Protein AF-A0A2P5NQV1-F1 (afdb_monomer)

Nearest PDB structures (foldseek):
  7r3g-assembly1_B  TM=3.413E-01  e=3.218E+00  Pseudomonas aerugi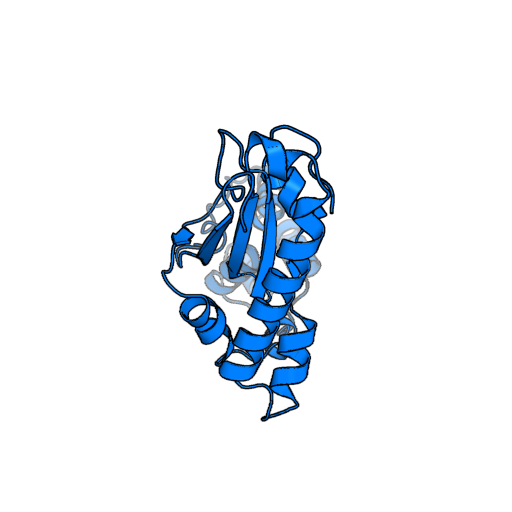nosa PAO1
  7r3e-assembly1_B  TM=2.519E-01  e=2.069E+00  Pseudomonas aeruginosa PAO1
  5xor-assembly1_E  TM=2.758E-01  e=1.330E+00  Porcine circovirus 2
  8dq1-assembly1_D  TM=2.496E-01  e=3.889E+00  Pseudomonas aeruginosa

Structure (mmCIF, N/CA/C/O backbone):
data_AF-A0A2P5NQV1-F1
#
_entry.id   AF-A0A2P5NQV1-F1
#
loop_
_atom_site.group_PDB
_atom_site.id
_atom_site.type_symbol
_atom_site.label_atom_id
_atom_site.label_alt_id
_atom_site.label_comp_id
_atom_site.label_asym_id
_atom_site.label_entity_id
_atom_site.label_seq_id
_atom_site.pdbx_PDB_ins_code
_atom_site.Cartn_x
_atom_site.Cartn_y
_atom_site.Cartn_z
_atom_site.occupancy
_atom_site.B_iso_or_equiv
_atom_site.auth_seq_id
_atom_site.auth_comp_id
_atom_site.auth_asym_id
_atom_site.auth_atom_id
_atom_site.pdbx_PDB_model_num
ATOM 1 N N . MET A 1 1 ? 1.651 0.974 20.281 1.00 87.69 1 MET A N 1
ATOM 2 C CA . MET A 1 1 ? 1.183 2.017 19.344 1.00 87.69 1 MET A CA 1
ATOM 3 C C . MET A 1 1 ? 1.676 3.372 19.824 1.00 87.69 1 MET A C 1
ATOM 5 O O . MET A 1 1 ? 1.819 3.531 21.032 1.00 87.69 1 MET A O 1
ATOM 9 N N . ARG A 1 2 ? 1.965 4.310 18.917 1.00 88.06 2 ARG A N 1
ATOM 10 C CA . ARG A 1 2 ? 2.447 5.669 19.221 1.00 88.06 2 ARG A CA 1
ATOM 11 C C . ARG A 1 2 ? 1.664 6.707 18.416 1.00 88.06 2 ARG A C 1
ATOM 13 O O . ARG A 1 2 ? 1.496 6.535 17.214 1.00 88.06 2 ARG A O 1
ATOM 20 N N . PHE A 1 3 ? 1.201 7.764 19.075 1.00 88.88 3 PHE A N 1
ATOM 21 C CA . PHE A 1 3 ? 0.360 8.820 18.490 1.00 88.88 3 PHE A CA 1
ATOM 22 C C . PHE A 1 3 ? 0.958 10.203 18.781 1.00 88.88 3 PHE A C 1
ATOM 24 O O . PHE A 1 3 ? 0.290 11.080 19.319 1.00 88.88 3 PHE A O 1
ATOM 31 N N . GLU A 1 4 ? 2.262 10.339 18.547 1.00 81.81 4 GLU A N 1
ATOM 32 C CA . GLU A 1 4 ? 3.002 11.578 18.785 1.00 81.81 4 GLU A CA 1
ATOM 33 C C . GLU A 1 4 ? 3.032 12.430 17.509 1.00 81.81 4 GLU A C 1
ATOM 35 O O . GLU A 1 4 ? 3.358 11.924 16.433 1.00 81.81 4 GLU A O 1
ATOM 40 N N . GLY A 1 5 ? 2.753 13.729 17.654 1.00 75.75 5 GLY A N 1
ATOM 41 C CA . GLY A 1 5 ? 2.709 14.695 16.554 1.00 75.75 5 GLY A CA 1
ATOM 42 C C . GLY A 1 5 ? 1.291 15.012 16.069 1.00 75.75 5 GLY A C 1
ATOM 43 O O . GLY A 1 5 ? 0.312 14.413 16.499 1.00 75.75 5 GLY A O 1
ATOM 44 N N . GLU A 1 6 ? 1.180 16.007 15.190 1.00 77.69 6 GLU A N 1
ATOM 45 C CA . GLU A 1 6 ? -0.105 16.446 14.612 1.00 77.69 6 GLU A CA 1
ATOM 46 C C . GLU A 1 6 ? -0.403 15.765 13.266 1.00 77.69 6 GLU A C 1
ATOM 48 O O . GLU A 1 6 ? -1.538 15.768 12.786 1.00 77.69 6 GLU A O 1
ATOM 53 N N . GLU A 1 7 ? 0.618 15.140 12.678 1.00 82.88 7 GLU A N 1
ATOM 54 C CA . GLU A 1 7 ? 0.563 14.573 11.340 1.00 82.88 7 GLU A CA 1
ATOM 55 C C . GLU A 1 7 ? 0.141 13.093 11.373 1.00 82.88 7 GLU A C 1
ATOM 57 O O . GLU A 1 7 ? 0.835 12.246 11.954 1.00 82.88 7 GLU A O 1
ATOM 62 N N . PRO A 1 8 ? -0.977 12.726 10.724 1.00 82.00 8 PRO A N 1
ATOM 63 C CA . PRO A 1 8 ? -1.495 11.362 10.767 1.00 82.00 8 PRO A CA 1
ATOM 64 C C . PRO A 1 8 ? -0.567 10.367 10.046 1.00 82.00 8 PRO A C 1
ATOM 66 O O . PRO A 1 8 ? -0.577 9.173 10.360 1.00 82.00 8 PRO A O 1
ATOM 69 N N . ASN A 1 9 ? 0.288 10.832 9.128 1.00 82.50 9 ASN A N 1
ATOM 70 C CA . ASN A 1 9 ? 1.300 10.001 8.470 1.00 82.50 9 ASN A CA 1
ATOM 71 C C . ASN A 1 9 ? 2.338 9.436 9.465 1.00 82.50 9 ASN A C 1
ATOM 73 O O . ASN A 1 9 ? 2.697 8.261 9.367 1.00 82.50 9 ASN A O 1
ATOM 77 N N . HIS A 1 10 ? 2.750 10.209 10.474 1.00 84.12 10 HIS A N 1
ATOM 78 C CA . HIS A 1 10 ? 3.679 9.783 11.518 1.00 84.12 10 HIS A CA 1
ATOM 79 C C . HIS A 1 10 ? 3.040 8.733 12.425 1.00 84.12 10 HIS A C 1
ATOM 81 O O . HIS A 1 10 ? 3.674 7.726 12.753 1.00 84.12 10 HIS A O 1
ATOM 87 N N . HIS A 1 11 ? 1.759 8.915 12.761 1.00 87.88 11 HIS A N 1
ATOM 88 C CA . HIS A 1 11 ? 0.982 7.905 13.479 1.00 87.88 11 HIS A CA 1
ATOM 89 C C . HIS A 1 11 ? 0.943 6.600 12.685 1.00 87.88 11 HIS A C 1
ATOM 91 O O . HIS A 1 11 ? 1.285 5.543 13.214 1.00 87.88 11 HIS A O 1
ATOM 97 N N . SER A 1 12 ? 0.596 6.672 11.396 1.00 86.06 12 SER A N 1
ATOM 98 C CA . SER A 1 12 ? 0.535 5.487 10.545 1.00 86.06 12 SER A CA 1
ATOM 99 C C . SER A 1 12 ? 1.892 4.797 10.443 1.00 86.06 12 SER A C 1
ATOM 101 O O . SER A 1 12 ? 1.952 3.578 10.548 1.00 86.06 12 SER A O 1
ATOM 103 N N . ALA A 1 13 ? 2.990 5.536 10.269 1.00 84.06 13 ALA A N 1
ATOM 104 C CA . ALA A 1 13 ? 4.334 4.964 10.170 1.00 84.06 13 ALA A CA 1
ATOM 105 C C . ALA A 1 13 ? 4.713 4.127 11.406 1.00 84.06 13 ALA A C 1
ATOM 107 O O . ALA A 1 13 ? 5.403 3.120 11.280 1.00 84.06 13 ALA A O 1
ATOM 108 N N . CYS A 1 14 ? 4.215 4.506 12.586 1.00 86.44 14 CYS A N 1
ATOM 109 C CA . CYS A 1 14 ? 4.452 3.792 13.840 1.00 86.44 14 CYS A CA 1
ATOM 110 C C . CYS A 1 14 ? 3.412 2.703 14.157 1.00 86.44 14 CYS A C 1
ATOM 112 O O . CYS A 1 14 ? 3.635 1.907 15.073 1.00 86.44 14 CYS A O 1
ATOM 114 N N . ASN A 1 15 ? 2.275 2.681 13.452 1.00 91.94 15 ASN A N 1
ATOM 115 C CA . ASN A 1 15 ? 1.109 1.861 13.794 1.00 91.94 15 ASN A CA 1
ATOM 116 C C . ASN A 1 15 ? 0.500 1.124 12.590 1.00 91.94 15 ASN A C 1
ATOM 118 O O . ASN A 1 15 ? -0.703 0.859 12.587 1.00 91.94 15 ASN A O 1
ATOM 122 N N . HIS A 1 16 ? 1.301 0.794 11.576 1.00 93.25 16 HIS A N 1
ATOM 123 C CA . HIS A 1 16 ? 0.868 -0.061 10.474 1.00 9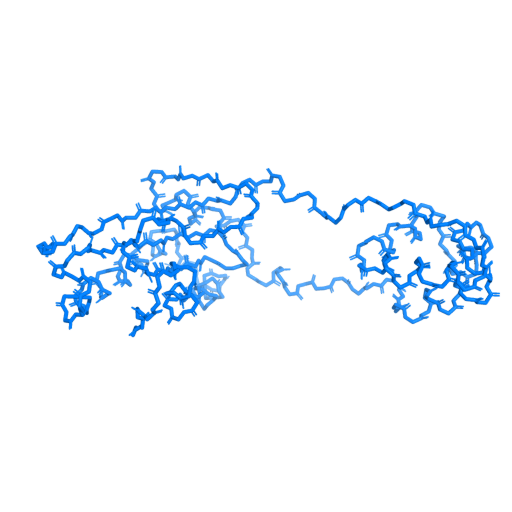3.25 16 HIS A CA 1
ATOM 124 C C . HIS A 1 16 ? 1.490 -1.452 10.566 1.00 93.25 16 HIS A C 1
ATOM 126 O O . HIS A 1 16 ? 2.570 -1.643 11.127 1.00 93.25 16 HIS A O 1
ATOM 132 N N . VAL A 1 17 ? 0.795 -2.432 9.996 1.0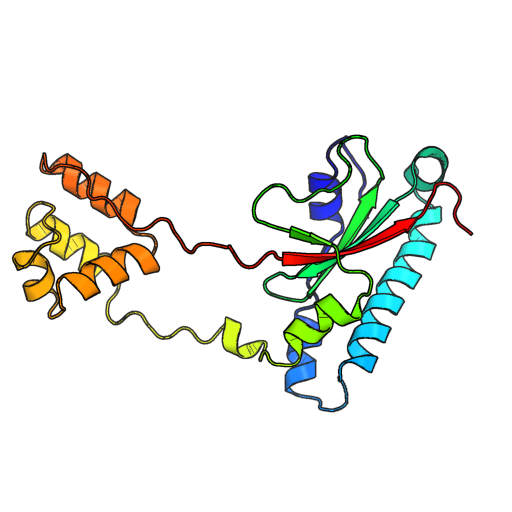0 94.56 17 VAL A N 1
ATOM 133 C CA . VAL A 1 17 ? 1.269 -3.807 9.868 1.00 94.56 17 VAL A CA 1
ATOM 134 C C . VAL A 1 17 ? 0.967 -4.290 8.459 1.00 94.56 17 VAL A C 1
ATOM 136 O O . VAL A 1 17 ? -0.191 -4.365 8.046 1.00 94.56 17 VAL A O 1
ATOM 139 N N . HIS A 1 18 ? 2.021 -4.648 7.733 1.00 93.31 18 HIS A N 1
ATOM 140 C CA . HIS A 1 18 ? 1.902 -5.333 6.453 1.00 93.31 18 HIS A CA 1
ATOM 141 C C . HIS A 1 18 ? 1.550 -6.802 6.690 1.00 93.31 18 HIS A C 1
ATOM 143 O O . HIS A 1 18 ? 2.294 -7.528 7.355 1.00 93.31 18 HIS A O 1
ATOM 149 N N . LEU A 1 19 ? 0.455 -7.271 6.101 1.00 95.56 19 LEU A N 1
ATOM 150 C CA . LEU A 1 19 ? -0.037 -8.642 6.249 1.00 95.56 19 LEU A CA 1
ATOM 151 C C . LEU A 1 19 ? 0.641 -9.609 5.263 1.00 95.56 19 LEU A C 1
ATOM 153 O O . LEU A 1 19 ? 0.030 -10.555 4.774 1.00 95.56 19 LEU A O 1
ATOM 157 N N . TRP A 1 20 ? 1.933 -9.409 4.984 1.00 93.00 20 TRP A N 1
ATOM 158 C CA . TRP A 1 20 ? 2.702 -10.251 4.058 1.00 93.00 20 TRP A CA 1
ATOM 159 C C . TRP A 1 20 ? 2.707 -11.727 4.475 1.00 93.00 20 TRP A C 1
ATOM 161 O O . TRP A 1 20 ? 2.686 -12.611 3.625 1.00 93.00 20 TRP A O 1
ATOM 171 N N . GLY A 1 21 ? 2.717 -12.004 5.784 1.00 92.81 21 GLY A N 1
ATOM 172 C CA . GLY A 1 21 ? 2.702 -13.367 6.313 1.00 92.81 21 GLY A CA 1
ATOM 173 C C . GLY A 1 21 ? 1.383 -14.082 6.027 1.00 92.81 21 GLY A C 1
ATOM 174 O O . GLY A 1 21 ? 1.393 -15.263 5.688 1.00 92.81 21 GLY A O 1
ATOM 175 N N . LEU A 1 22 ? 0.262 -13.355 6.102 1.00 95.12 22 LEU A N 1
ATOM 176 C CA . LEU A 1 22 ? -1.060 -13.873 5.750 1.00 95.12 22 LEU A CA 1
ATOM 177 C C . LEU A 1 22 ? -1.085 -14.294 4.278 1.00 95.12 22 LEU A C 1
ATOM 179 O O . LEU A 1 22 ? -1.440 -15.431 3.984 1.00 95.12 22 LEU A O 1
ATOM 183 N N . GLU A 1 23 ? -0.626 -13.427 3.371 1.00 94.81 23 GLU A N 1
ATOM 184 C CA . GLU A 1 23 ? -0.604 -13.746 1.938 1.00 94.81 23 GLU A CA 1
ATOM 185 C C . GLU A 1 23 ? 0.418 -14.836 1.589 1.00 94.81 23 GLU A C 1
ATOM 187 O O . GLU A 1 23 ? 0.124 -15.716 0.782 1.00 94.81 23 GLU A O 1
ATOM 192 N N . TYR A 1 24 ? 1.578 -14.865 2.253 1.00 91.62 24 TYR A N 1
ATOM 193 C CA . TYR A 1 24 ? 2.544 -15.957 2.114 1.00 91.62 24 TYR A CA 1
ATOM 194 C C . TYR A 1 24 ? 1.920 -17.323 2.434 1.00 91.62 24 TYR A C 1
ATOM 196 O O . TYR A 1 24 ? 2.121 -18.293 1.693 1.00 91.62 24 TYR A O 1
ATOM 204 N N . TRP A 1 25 ? 1.173 -17.424 3.536 1.00 94.12 25 TRP A N 1
ATOM 205 C CA . TRP A 1 25 ? 0.519 -18.675 3.915 1.00 94.12 25 TRP A CA 1
ATOM 206 C C . TRP A 1 25 ? -0.699 -18.974 3.052 1.00 94.12 25 TRP A C 1
ATOM 208 O O . TRP A 1 25 ? -0.928 -20.136 2.726 1.00 94.12 25 TRP A O 1
ATOM 218 N N . ALA A 1 26 ? -1.434 -17.956 2.613 1.00 93.75 26 ALA A N 1
ATOM 219 C CA . ALA A 1 26 ? -2.606 -18.150 1.775 1.00 93.75 26 ALA A CA 1
ATOM 220 C C . ALA A 1 26 ? -2.296 -18.772 0.410 1.00 93.75 26 ALA A C 1
ATOM 222 O O . ALA A 1 26 ? -3.091 -19.546 -0.115 1.00 93.75 26 ALA A O 1
ATOM 223 N N . GLU A 1 27 ? -1.104 -18.524 -0.135 1.00 91.31 27 GLU A N 1
ATOM 224 C CA . GLU A 1 27 ? -0.623 -19.244 -1.320 1.00 91.31 27 GLU A CA 1
ATOM 225 C C . GLU A 1 27 ? -0.450 -20.756 -1.102 1.00 91.31 27 GLU A C 1
ATOM 227 O O . GLU A 1 27 ? -0.492 -21.531 -2.057 1.00 91.31 27 GLU A O 1
ATOM 232 N N . ARG A 1 28 ? -0.162 -21.171 0.136 1.00 92.06 28 ARG A N 1
ATOM 233 C CA . ARG A 1 28 ? 0.272 -22.532 0.496 1.00 92.06 28 ARG A CA 1
ATOM 234 C C . ARG A 1 28 ? -0.822 -23.334 1.189 1.00 92.06 28 ARG A C 1
ATOM 236 O O . ARG A 1 28 ? -0.752 -24.560 1.223 1.00 92.06 28 ARG A O 1
ATOM 243 N N . CYS A 1 29 ? -1.821 -22.656 1.735 1.00 93.88 29 CYS A N 1
ATOM 244 C CA . CYS A 1 29 ? -2.876 -23.241 2.542 1.00 93.88 29 CYS A CA 1
ATOM 245 C C . CYS A 1 29 ? -4.238 -22.840 1.958 1.00 93.88 29 CYS A C 1
ATOM 247 O O . CYS A 1 29 ? -4.696 -21.730 2.220 1.00 93.88 29 CYS A O 1
ATOM 249 N N . PRO A 1 30 ? -4.929 -23.739 1.226 1.00 88.62 30 PRO A N 1
ATOM 250 C CA . PRO A 1 30 ? -6.226 -23.435 0.613 1.00 88.62 30 PRO A CA 1
ATOM 251 C C . PRO A 1 30 ? -7.317 -22.992 1.599 1.00 88.62 30 PRO A C 1
ATOM 253 O O . PRO A 1 30 ? -8.264 -22.333 1.193 1.00 88.62 30 PRO A O 1
ATOM 256 N N . GLY A 1 31 ? -7.186 -23.346 2.884 1.00 91.81 31 GLY A N 1
ATOM 257 C CA . GLY A 1 31 ? -8.108 -22.920 3.943 1.00 91.81 31 GLY A CA 1
ATOM 258 C C . GLY A 1 31 ? -7.975 -21.450 4.355 1.00 91.81 31 GLY A C 1
ATOM 259 O O . GLY A 1 31 ? -8.810 -20.961 5.105 1.00 91.81 31 GLY A O 1
ATOM 260 N N . ILE A 1 32 ? -6.951 -20.737 3.879 1.00 94.50 32 ILE A N 1
ATOM 261 C CA . ILE A 1 32 ? -6.835 -19.285 4.040 1.00 94.50 32 ILE A CA 1
ATOM 262 C C . ILE A 1 32 ? -7.455 -18.647 2.794 1.00 94.50 32 ILE A C 1
ATOM 264 O O . ILE A 1 32 ? -6.775 -18.227 1.854 1.00 94.50 32 ILE A O 1
ATOM 268 N N . ASP A 1 33 ? -8.782 -18.644 2.759 1.00 94.56 33 ASP A N 1
ATOM 269 C CA . ASP A 1 33 ? -9.588 -18.064 1.689 1.00 94.56 33 ASP A CA 1
ATOM 270 C C . ASP A 1 33 ? -9.900 -16.579 1.964 1.00 94.56 33 ASP A C 1
ATOM 272 O O . ASP A 1 33 ? -9.211 -15.917 2.746 1.00 94.56 33 ASP A O 1
ATOM 276 N N . LEU A 1 34 ? -10.877 -15.998 1.259 1.00 95.94 34 LEU A N 1
ATOM 277 C CA . LEU A 1 34 ? -11.282 -14.610 1.502 1.00 95.94 34 LEU A CA 1
ATOM 278 C C . LEU A 1 34 ? -11.885 -14.436 2.899 1.00 95.94 34 LEU A C 1
ATOM 280 O O . LEU A 1 34 ? -11.602 -13.442 3.561 1.00 95.94 34 LEU A O 1
ATOM 284 N N . SER A 1 35 ? -12.707 -15.386 3.339 1.00 97.06 35 SER A N 1
ATOM 285 C CA . SER A 1 35 ? -13.410 -15.313 4.618 1.00 97.06 35 SER A CA 1
ATOM 286 C C . SER A 1 35 ? -12.415 -15.310 5.772 1.00 97.06 35 SER A C 1
ATOM 288 O O . SER A 1 35 ? -12.453 -14.403 6.600 1.00 97.06 35 SER A O 1
ATOM 290 N N . PHE A 1 36 ? -11.445 -16.231 5.758 1.00 97.62 36 PHE A N 1
ATOM 291 C CA . PHE A 1 36 ? -10.386 -16.267 6.768 1.00 97.62 36 PHE A CA 1
ATOM 292 C C . PHE A 1 36 ? -9.593 -14.957 6.806 1.00 97.62 36 PHE A C 1
ATOM 294 O O . PHE A 1 36 ? -9.310 -14.414 7.871 1.00 97.62 36 PHE A O 1
ATOM 301 N N . ARG A 1 37 ? -9.225 -14.421 5.636 1.00 97.31 37 ARG A N 1
ATOM 302 C CA . ARG A 1 37 ? -8.495 -13.150 5.538 1.00 97.31 37 ARG A CA 1
ATOM 303 C C . ARG A 1 37 ? -9.270 -11.990 6.162 1.00 97.31 37 ARG A C 1
ATOM 305 O O . ARG A 1 37 ? -8.675 -11.158 6.843 1.00 97.31 37 ARG A O 1
ATOM 312 N N . LEU A 1 38 ? -10.580 -11.935 5.933 1.00 97.94 38 LEU A N 1
ATOM 313 C CA . LEU A 1 38 ? -11.446 -10.913 6.515 1.00 97.94 38 LEU A CA 1
ATOM 314 C C . LEU A 1 38 ? -11.562 -11.073 8.030 1.00 97.94 38 LEU A C 1
ATOM 316 O O . LEU A 1 38 ? -11.394 -10.090 8.745 1.00 97.94 38 LEU A O 1
ATOM 320 N N . GLU A 1 39 ? -11.759 -12.296 8.521 1.00 97.94 39 GLU A N 1
ATOM 321 C CA . GLU A 1 39 ? -11.756 -12.590 9.959 1.00 97.94 39 GLU A CA 1
ATOM 322 C C . GLU A 1 39 ? -10.429 -12.194 10.616 1.00 97.94 39 GLU A C 1
ATOM 324 O O . GLU A 1 39 ? -10.425 -11.609 11.696 1.00 97.94 39 GLU A O 1
ATOM 329 N N . PHE A 1 40 ? -9.303 -12.433 9.941 1.00 97.69 40 PHE A N 1
ATOM 330 C CA . PHE A 1 40 ? -7.979 -12.055 10.427 1.00 97.69 40 PHE A CA 1
ATOM 331 C C . PHE A 1 40 ? -7.818 -10.532 10.557 1.00 97.69 40 PHE A C 1
ATOM 333 O O . PHE A 1 40 ? -7.311 -10.046 11.569 1.00 97.69 40 PHE A O 1
ATOM 340 N N . VAL A 1 41 ? -8.274 -9.762 9.561 1.00 97.69 41 VAL A N 1
ATOM 341 C CA . VAL A 1 41 ? -8.264 -8.288 9.623 1.00 97.69 41 VAL A CA 1
ATOM 342 C C . VAL A 1 41 ? -9.188 -7.776 10.729 1.00 97.69 41 VAL A C 1
ATOM 344 O O . VAL A 1 41 ? -8.787 -6.914 11.514 1.00 97.69 41 VAL A O 1
ATOM 347 N N . GLU A 1 42 ? -10.405 -8.313 10.823 1.00 97.50 42 GLU A N 1
ATOM 348 C CA . GLU A 1 42 ? -11.356 -7.931 11.868 1.00 97.50 42 GLU A CA 1
ATOM 349 C C . GLU A 1 42 ? -10.830 -8.256 13.265 1.00 97.50 42 GLU A C 1
ATOM 351 O O . GLU A 1 42 ? -10.997 -7.455 14.185 1.00 97.50 42 GLU A O 1
ATOM 356 N N . GLU A 1 43 ? -10.132 -9.379 13.428 1.00 97.81 43 GLU A N 1
ATOM 357 C CA . GLU A 1 43 ? -9.491 -9.741 14.685 1.00 97.81 43 GLU A CA 1
ATOM 358 C C . GLU A 1 43 ? -8.409 -8.727 15.074 1.00 97.81 43 GLU A C 1
ATOM 360 O O . GLU A 1 43 ? -8.381 -8.277 16.220 1.00 97.81 43 GLU A O 1
ATOM 365 N N . ILE A 1 44 ? -7.573 -8.278 14.129 1.00 97.00 44 ILE A N 1
ATOM 366 C CA . ILE A 1 44 ? -6.596 -7.209 14.391 1.00 97.00 44 ILE A CA 1
ATOM 367 C C . ILE A 1 44 ? -7.309 -5.929 14.833 1.00 97.00 44 ILE A C 1
ATOM 369 O O . ILE A 1 44 ? -6.961 -5.357 15.868 1.00 97.00 44 ILE A O 1
ATOM 373 N N . PHE A 1 45 ? -8.330 -5.489 14.093 1.00 97.06 45 PHE A N 1
ATOM 374 C CA . PHE A 1 45 ? -9.089 -4.288 14.441 1.00 97.06 45 PHE A CA 1
ATOM 375 C C . PHE A 1 45 ? -9.779 -4.403 15.799 1.00 97.06 45 PHE A C 1
ATOM 377 O O . PHE A 1 45 ? -9.798 -3.432 16.557 1.00 97.06 45 PHE A O 1
ATOM 384 N N . ARG A 1 46 ? -10.302 -5.581 16.146 1.00 96.38 46 ARG A N 1
ATOM 385 C CA . ARG A 1 46 ? -10.914 -5.858 17.448 1.00 96.38 46 ARG A CA 1
ATOM 386 C C . ARG A 1 46 ? -9.896 -5.743 18.580 1.00 96.38 46 ARG A C 1
ATOM 388 O O . ARG A 1 46 ? -10.164 -5.061 19.570 1.00 96.38 46 ARG A O 1
ATOM 395 N N . GLN A 1 47 ? -8.725 -6.358 18.423 1.00 95.94 47 GLN A N 1
ATOM 396 C CA . GLN A 1 47 ? -7.644 -6.292 19.410 1.00 95.94 47 GLN A CA 1
ATOM 397 C C . GLN A 1 47 ? -7.117 -4.865 19.570 1.00 95.94 47 GLN A C 1
ATOM 399 O O . GLN A 1 47 ? -6.936 -4.380 20.688 1.00 95.94 47 GLN A O 1
ATOM 404 N N . TRP A 1 48 ? -6.927 -4.154 18.459 1.00 95.94 48 TRP A N 1
ATOM 405 C CA . TRP A 1 48 ? -6.522 -2.753 18.472 1.00 95.94 48 TRP A CA 1
ATOM 406 C C . TRP A 1 48 ? -7.556 -1.879 19.169 1.00 95.94 48 TRP A C 1
ATOM 408 O O . TRP A 1 48 ? -7.197 -1.149 20.087 1.00 95.94 48 TRP A O 1
ATOM 418 N N . ARG A 1 49 ? -8.844 -2.007 18.833 1.00 95.25 49 ARG A N 1
ATOM 419 C CA . ARG A 1 49 ? -9.933 -1.264 19.486 1.00 95.25 49 ARG A CA 1
ATOM 420 C C . ARG A 1 49 ? -9.894 -1.394 21.012 1.00 95.25 49 ARG A C 1
ATOM 422 O O . ARG A 1 49 ? -10.092 -0.395 21.697 1.00 95.25 49 ARG A O 1
ATOM 429 N N . ALA A 1 50 ? -9.607 -2.581 21.549 1.00 93.06 50 ALA A N 1
ATOM 430 C CA . ALA A 1 50 ? -9.475 -2.781 22.994 1.00 93.06 50 ALA A CA 1
ATOM 431 C C . ALA A 1 50 ? -8.271 -2.022 23.587 1.00 93.06 50 ALA A C 1
ATOM 433 O O . ALA A 1 50 ? -8.402 -1.365 24.618 1.00 93.06 50 ALA A O 1
ATOM 434 N N . GLN A 1 51 ? -7.117 -2.063 22.918 1.00 93.12 51 GLN A N 1
ATOM 435 C CA . GLN A 1 51 ? -5.889 -1.393 23.369 1.00 93.12 51 GLN A CA 1
ATOM 436 C C . GLN A 1 51 ? -5.979 0.137 23.281 1.00 93.12 51 GLN A C 1
ATOM 438 O O . GLN A 1 51 ? -5.469 0.843 24.151 1.00 93.12 51 GLN A O 1
ATOM 443 N N . LEU A 1 52 ? -6.650 0.655 22.250 1.00 95.25 52 LEU A N 1
ATOM 444 C CA . LEU A 1 52 ? -6.776 2.090 21.988 1.00 95.25 52 LEU A CA 1
ATOM 445 C C . LEU A 1 52 ? -7.510 2.841 23.107 1.00 95.25 52 LEU A C 1
ATOM 447 O O . LEU A 1 52 ? -7.206 4.007 23.336 1.00 95.25 52 LEU A O 1
ATOM 451 N N . ARG A 1 53 ? -8.406 2.185 23.859 1.00 92.69 53 ARG A N 1
ATOM 452 C CA . ARG A 1 53 ? -9.116 2.807 24.997 1.00 92.69 53 ARG A CA 1
ATOM 453 C C . ARG A 1 53 ? -8.183 3.323 26.093 1.00 92.69 53 ARG A C 1
ATOM 455 O O . ARG A 1 53 ? -8.543 4.239 26.825 1.00 92.69 53 ARG A O 1
ATOM 462 N N . GLY A 1 54 ? -6.998 2.726 26.219 1.00 90.56 54 GLY A N 1
ATOM 463 C CA . GLY A 1 54 ? -5.994 3.121 27.206 1.00 90.56 54 GLY A CA 1
ATOM 464 C C . GLY A 1 54 ? -5.123 4.304 26.781 1.00 90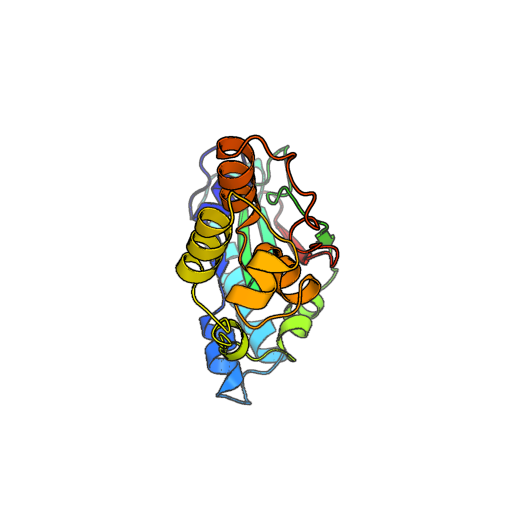.56 54 GLY A C 1
ATOM 465 O O . GLY A 1 54 ? -4.193 4.644 27.509 1.00 90.56 54 GLY A O 1
ATOM 466 N N . LEU A 1 55 ? -5.360 4.902 25.608 1.00 91.94 55 LEU A N 1
ATOM 467 C CA . LEU A 1 55 ? -4.478 5.909 25.018 1.00 91.94 55 LEU A CA 1
ATOM 468 C C . LEU A 1 55 ? -5.168 7.279 24.891 1.00 91.94 55 LEU A C 1
ATOM 470 O O . LEU A 1 55 ? -6.388 7.338 24.744 1.00 91.94 55 LEU A O 1
ATOM 474 N N . PRO A 1 56 ? -4.412 8.397 24.914 1.00 90.44 56 PRO A N 1
ATOM 475 C CA . PRO A 1 56 ? -4.999 9.735 25.032 1.00 90.44 56 PRO A CA 1
ATOM 476 C C . PRO A 1 56 ? -6.038 10.112 23.960 1.00 90.44 56 PRO A C 1
ATOM 478 O O . PRO A 1 56 ? -7.080 10.648 24.348 1.00 90.44 56 PRO A O 1
ATOM 481 N N . PRO A 1 57 ? -5.844 9.814 22.652 1.00 91.56 57 PRO A N 1
ATOM 482 C CA . PRO A 1 57 ? -6.825 10.202 21.637 1.00 91.56 57 PRO A CA 1
ATOM 483 C C . PRO A 1 57 ? -8.221 9.609 21.851 1.00 91.56 57 PRO A C 1
ATOM 485 O O . PRO A 1 57 ? -9.193 10.213 21.409 1.00 91.56 57 PRO A O 1
ATOM 488 N N . PHE A 1 58 ? -8.358 8.494 22.580 1.00 92.12 58 PHE A N 1
ATOM 489 C CA . PHE A 1 58 ? -9.658 7.923 22.940 1.00 92.12 58 PHE A CA 1
ATOM 490 C C . PHE A 1 58 ? -10.584 8.932 23.625 1.00 92.12 58 PHE A C 1
ATOM 492 O O . PHE A 1 58 ? -11.784 8.918 23.373 1.00 92.12 58 PHE A O 1
ATOM 499 N N . GLN A 1 59 ? -10.046 9.812 24.470 1.00 89.44 59 GLN A N 1
ATOM 500 C CA . GLN A 1 59 ? -10.857 10.753 25.244 1.00 89.44 59 GLN A CA 1
ATOM 501 C C . GLN A 1 59 ? -11.269 11.993 24.445 1.00 89.44 59 GLN A C 1
ATOM 503 O O . GLN A 1 59 ? -12.293 12.597 24.759 1.00 89.44 59 GLN A O 1
ATOM 508 N N . THR A 1 60 ? -10.480 12.387 23.442 1.00 89.50 60 THR A N 1
ATOM 509 C CA . THR A 1 60 ? -10.557 13.731 22.847 1.00 89.50 60 THR A CA 1
ATOM 510 C C . THR A 1 60 ? -10.887 13.752 21.360 1.00 89.50 60 THR A C 1
ATOM 512 O O . THR A 1 60 ? -11.573 14.669 20.922 1.00 89.50 60 THR A O 1
ATOM 515 N N . ALA A 1 61 ? -10.414 12.779 20.581 1.00 89.81 61 ALA A N 1
ATOM 516 C CA . ALA A 1 61 ? -10.471 12.842 19.119 1.00 89.81 61 ALA A CA 1
ATOM 517 C C . ALA A 1 61 ? -11.000 11.552 18.475 1.00 89.81 61 ALA A C 1
ATOM 519 O O . ALA A 1 61 ? -11.698 11.600 17.466 1.00 89.81 61 ALA A O 1
ATOM 520 N N . GLY A 1 62 ? -10.710 10.399 19.074 1.00 93.94 62 GLY A N 1
ATOM 521 C CA . GLY A 1 62 ? -10.943 9.095 18.474 1.00 93.94 62 GLY A CA 1
ATOM 522 C C . GLY A 1 62 ? -9.810 8.668 17.537 1.00 93.94 62 GLY A C 1
ATOM 523 O O . GLY A 1 62 ? -8.692 9.190 17.581 1.00 93.94 62 GLY A O 1
ATOM 524 N N . TYR A 1 63 ? -10.103 7.674 16.704 1.00 95.31 63 TYR A N 1
ATOM 525 C CA . TYR A 1 63 ? -9.144 7.047 15.800 1.00 95.31 63 TYR A CA 1
ATOM 526 C C . TYR A 1 63 ? -9.763 6.744 14.443 1.00 95.31 63 TYR A C 1
ATOM 528 O O . TYR A 1 63 ? -10.976 6.589 14.301 1.00 95.31 63 TYR A O 1
ATOM 536 N N . ARG A 1 64 ? -8.898 6.541 13.456 1.00 95.00 64 ARG A N 1
ATOM 537 C CA . ARG A 1 64 ? -9.252 5.951 12.169 1.00 95.00 64 ARG A CA 1
ATOM 538 C C . ARG A 1 64 ? -8.441 4.683 11.974 1.00 95.00 64 ARG A C 1
ATOM 540 O O . ARG A 1 64 ? -7.215 4.704 12.085 1.00 95.00 64 ARG A O 1
ATOM 547 N N . LEU A 1 65 ? -9.143 3.586 11.723 1.00 96.25 65 LEU A N 1
ATOM 548 C CA . LEU A 1 65 ? -8.563 2.318 11.308 1.00 96.25 65 LEU A CA 1
ATOM 549 C C . LEU A 1 65 ? -8.631 2.228 9.788 1.00 96.25 65 LEU A C 1
ATOM 551 O O . LEU A 1 65 ? -9.665 2.538 9.195 1.00 96.25 65 LEU A O 1
ATOM 555 N N . TYR A 1 66 ? -7.554 1.758 9.180 1.00 96.44 66 TYR A N 1
ATOM 556 C CA . TYR A 1 66 ? -7.459 1.566 7.743 1.00 96.44 66 TYR A CA 1
ATOM 557 C C . TYR A 1 66 ? -7.107 0.126 7.416 1.00 96.44 66 TYR A C 1
ATOM 559 O O . TYR A 1 66 ? -6.288 -0.484 8.102 1.00 96.44 66 TYR A O 1
ATOM 567 N N . LEU A 1 67 ? -7.690 -0.376 6.333 1.00 97.31 67 LEU A N 1
ATOM 568 C CA . LEU A 1 67 ? -7.186 -1.494 5.545 1.00 97.31 67 LEU A CA 1
ATOM 569 C C . LEU A 1 67 ? -6.998 -0.968 4.122 1.00 97.31 67 LEU A C 1
ATOM 571 O O . LEU A 1 67 ? -7.947 -0.435 3.553 1.00 97.31 67 LEU A O 1
ATOM 575 N N . TYR A 1 68 ? -5.811 -1.097 3.542 1.00 94.00 68 TYR A N 1
ATOM 576 C CA . TYR A 1 68 ? -5.532 -0.532 2.224 1.00 94.00 68 TYR A CA 1
ATOM 577 C C . TYR A 1 68 ? -4.627 -1.405 1.364 1.00 94.00 68 TYR A C 1
ATOM 579 O O . TYR A 1 68 ? -3.897 -2.269 1.861 1.00 94.00 68 TYR A O 1
ATOM 587 N N . GLU A 1 69 ? -4.697 -1.144 0.058 1.00 91.06 69 GLU A N 1
ATOM 588 C CA . GLU A 1 69 ? -3.828 -1.752 -0.940 1.00 91.06 69 GLU A CA 1
ATOM 589 C C . GLU A 1 69 ? -2.400 -1.190 -0.873 1.00 91.06 69 GLU A C 1
ATOM 591 O O . GLU A 1 69 ? -2.160 0.015 -0.990 1.00 91.06 69 GLU A O 1
ATOM 596 N N . ASP A 1 70 ? -1.450 -2.104 -0.726 1.00 87.88 70 ASP A N 1
ATOM 597 C CA . ASP A 1 70 ? -0.005 -1.906 -0.842 1.00 87.88 70 ASP A CA 1
ATOM 598 C C . ASP A 1 70 ? 0.611 -3.186 -1.455 1.00 87.88 70 ASP A C 1
ATOM 600 O O . ASP A 1 70 ? -0.120 -4.065 -1.925 1.00 87.88 70 ASP A O 1
ATOM 604 N N . LEU A 1 71 ? 1.938 -3.345 -1.428 1.00 83.81 71 LEU A N 1
ATOM 605 C CA . LEU A 1 71 ? 2.622 -4.576 -1.843 1.00 83.81 71 LEU A CA 1
ATOM 606 C C . LEU A 1 71 ? 1.975 -5.829 -1.222 1.00 83.81 71 LEU A C 1
ATOM 608 O O . LEU A 1 71 ? 1.815 -6.846 -1.893 1.00 83.81 71 LEU A O 1
ATOM 612 N N . ALA A 1 72 ? 1.573 -5.726 0.047 1.00 90.19 72 ALA A N 1
ATOM 613 C CA . ALA A 1 72 ? 0.704 -6.659 0.759 1.00 90.19 72 ALA A CA 1
ATOM 614 C C . ALA A 1 72 ? -0.490 -5.887 1.354 1.00 90.19 72 ALA A C 1
ATOM 616 O O . ALA A 1 72 ? -0.353 -4.682 1.592 1.00 90.19 72 ALA A O 1
ATOM 617 N N . PRO A 1 73 ? -1.619 -6.548 1.679 1.00 94.19 73 PRO A N 1
ATOM 618 C CA . PRO A 1 73 ? -2.697 -5.890 2.406 1.00 94.19 73 PRO A CA 1
ATOM 619 C C . PRO A 1 73 ? -2.133 -5.292 3.690 1.00 94.19 73 PRO A C 1
ATOM 621 O O . PRO A 1 73 ? -1.382 -5.957 4.410 1.00 94.19 73 PRO A O 1
ATOM 624 N N . THR A 1 74 ? -2.452 -4.034 3.966 1.00 95.25 74 THR A N 1
ATOM 625 C CA . THR A 1 74 ? -1.859 -3.326 5.100 1.00 95.25 74 THR A CA 1
ATOM 626 C C . THR A 1 74 ? -2.944 -2.725 5.965 1.00 95.25 74 THR A C 1
ATOM 628 O O . THR A 1 74 ? -3.876 -2.095 5.470 1.00 95.25 74 THR A O 1
ATOM 631 N N . VAL A 1 75 ? -2.820 -2.943 7.272 1.00 97.00 75 VAL A N 1
ATOM 632 C CA . VAL A 1 75 ? -3.691 -2.337 8.277 1.00 97.00 75 VAL A CA 1
ATOM 633 C C . VAL A 1 75 ? -2.948 -1.228 9.000 1.00 97.00 75 VAL A C 1
ATOM 635 O O . VAL A 1 75 ? -1.753 -1.359 9.257 1.00 97.00 75 VAL A O 1
ATOM 638 N N . SER A 1 76 ? -3.638 -0.145 9.343 1.00 96.12 76 SER A N 1
ATOM 639 C CA . SER A 1 76 ? -3.053 0.970 10.092 1.00 96.12 76 SER A CA 1
ATOM 640 C C . SER A 1 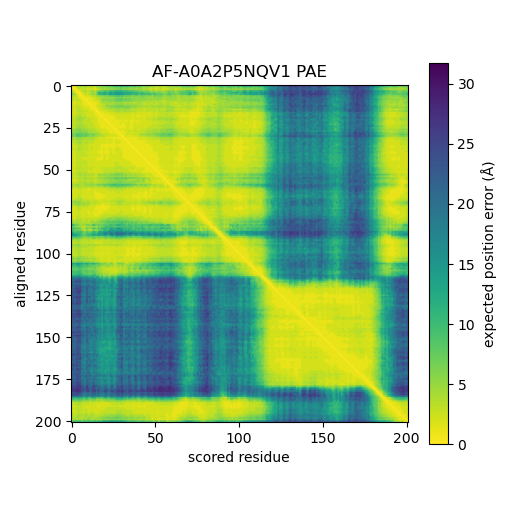76 ? -4.061 1.610 11.035 1.00 96.12 76 SER A C 1
ATOM 642 O O . SER A 1 76 ? -5.269 1.531 10.812 1.00 96.12 76 SER A O 1
ATOM 644 N N . VAL A 1 77 ? -3.562 2.246 12.093 1.00 95.56 77 VAL A N 1
ATOM 645 C CA . VAL A 1 77 ? -4.357 3.097 12.976 1.00 95.56 77 VAL A CA 1
ATOM 646 C C . VAL A 1 77 ? -3.700 4.455 13.177 1.00 95.56 77 VAL A C 1
ATOM 648 O O . VAL A 1 77 ? -2.513 4.565 13.487 1.00 95.56 77 VAL A O 1
ATOM 651 N N . VAL A 1 78 ? -4.505 5.506 13.067 1.00 94.06 78 VAL A N 1
ATOM 652 C CA . VAL A 1 78 ? -4.099 6.883 13.359 1.00 94.06 78 VAL A CA 1
ATOM 653 C C . VAL A 1 78 ? -5.079 7.518 14.334 1.00 94.06 78 VAL A C 1
ATOM 655 O O . VAL A 1 78 ? -6.255 7.155 14.364 1.00 94.06 78 VAL A O 1
ATOM 658 N N . ALA A 1 79 ? -4.602 8.464 15.141 1.00 93.12 79 ALA A N 1
ATOM 659 C CA . ALA A 1 79 ? -5.500 9.368 15.849 1.00 93.12 79 ALA A CA 1
ATOM 660 C C . ALA A 1 79 ? -6.234 10.254 14.834 1.00 93.12 79 ALA A C 1
ATOM 662 O O . ALA A 1 79 ? -5.671 10.585 13.789 1.00 93.12 79 ALA A O 1
ATOM 663 N N . GLU A 1 80 ? -7.469 10.638 15.142 1.00 90.19 80 GLU A N 1
ATOM 664 C CA . GLU A 1 80 ? -8.169 11.671 14.378 1.00 90.19 80 GLU A CA 1
ATOM 665 C C . GLU A 1 80 ? -7.422 13.008 14.518 1.00 90.19 80 GLU A C 1
ATOM 667 O O . GLU A 1 80 ? -7.168 13.470 15.631 1.00 90.19 80 GLU A O 1
ATOM 672 N N . THR A 1 81 ? -7.067 13.628 13.392 1.00 86.75 81 THR A N 1
ATOM 673 C CA . THR A 1 81 ? -6.433 14.954 13.342 1.00 86.75 81 THR A CA 1
ATOM 674 C C . THR A 1 81 ? -7.148 15.827 12.305 1.00 86.75 81 THR A C 1
ATOM 676 O O . THR A 1 81 ? -7.819 15.286 11.422 1.00 86.75 81 THR A O 1
ATOM 679 N N . PRO A 1 82 ? -7.003 17.166 12.341 1.00 84.00 82 PRO A N 1
ATOM 680 C CA . PRO A 1 82 ? -7.600 18.045 11.331 1.00 84.00 82 PRO A CA 1
ATOM 681 C C . PRO A 1 82 ? -7.160 17.744 9.889 1.00 84.00 82 PRO A C 1
ATOM 683 O O . PRO A 1 82 ? -7.926 17.987 8.960 1.00 84.00 82 PRO A O 1
ATOM 686 N N . ALA A 1 83 ? -5.954 17.195 9.698 1.00 81.31 83 ALA A N 1
ATOM 687 C CA . ALA A 1 83 ? -5.464 16.739 8.394 1.00 81.31 83 ALA A CA 1
ATOM 688 C C . ALA A 1 83 ? -6.192 15.469 7.901 1.00 81.31 83 ALA A C 1
ATOM 690 O O . ALA A 1 83 ? -6.307 15.230 6.700 1.00 81.31 83 ALA A O 1
ATOM 691 N N . GLY A 1 84 ? -6.738 14.667 8.820 1.00 82.81 84 GLY A N 1
ATOM 692 C CA . GLY A 1 84 ? -7.553 13.497 8.519 1.00 82.81 84 GLY A CA 1
ATOM 693 C C . GLY A 1 84 ? -6.745 12.320 7.972 1.00 82.81 84 GLY A C 1
ATOM 694 O O . GLY A 1 84 ? -6.124 11.568 8.722 1.00 82.81 84 GLY A O 1
ATOM 695 N N . PHE A 1 85 ? -6.833 12.093 6.664 1.00 82.25 85 PHE A N 1
ATOM 696 C CA . PHE A 1 85 ? -6.299 10.898 6.013 1.00 82.25 85 PHE A 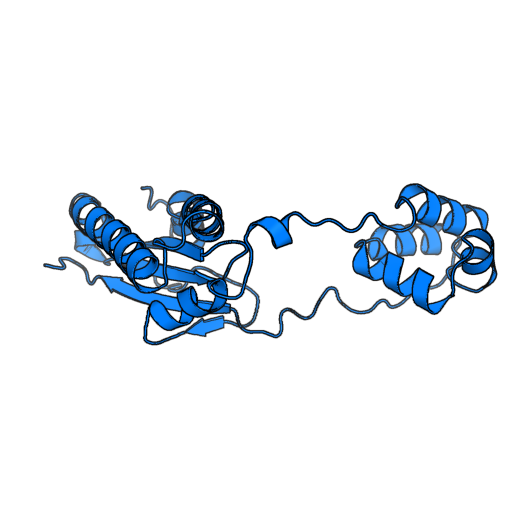CA 1
ATOM 697 C C . PHE A 1 85 ? -4.768 10.994 5.802 1.00 82.25 85 PHE A C 1
ATOM 699 O O . PHE A 1 85 ? -4.305 11.980 5.238 1.00 82.25 85 PHE A O 1
ATOM 706 N N . PRO A 1 86 ? -3.968 9.990 6.226 1.00 77.19 86 PRO A N 1
ATOM 707 C CA . PRO A 1 86 ? -2.505 10.098 6.324 1.00 77.19 86 PRO A CA 1
ATOM 708 C C . PRO A 1 86 ? -1.712 9.950 5.023 1.00 77.19 86 PRO A C 1
ATOM 710 O O . PRO A 1 86 ? -0.506 10.192 5.036 1.00 77.19 86 PRO A O 1
ATOM 713 N N . TYR A 1 87 ? -2.313 9.470 3.934 1.00 74.81 87 TYR A N 1
ATOM 714 C CA . TYR A 1 87 ? -1.546 9.069 2.753 1.00 74.81 87 TYR A CA 1
ATOM 715 C C . TYR A 1 87 ? -1.638 10.128 1.656 1.00 74.81 87 TYR A C 1
ATOM 717 O O . TYR A 1 87 ? -2.603 10.189 0.899 1.00 74.81 87 TYR A O 1
ATOM 725 N N . GLU A 1 88 ? -0.600 10.955 1.557 1.00 63.66 88 GLU A N 1
ATOM 726 C CA . GLU A 1 88 ? -0.437 11.908 0.463 1.00 63.66 88 GLU A CA 1
ATOM 727 C C . GLU A 1 88 ? 0.193 11.220 -0.762 1.00 63.66 88 GLU A C 1
ATOM 729 O O . GLU A 1 88 ? 1.172 10.480 -0.647 1.00 63.66 88 GLU A O 1
ATOM 734 N N . GLY A 1 89 ? -0.364 11.466 -1.953 1.00 59.03 89 GLY A N 1
ATOM 735 C CA . GLY A 1 89 ? 0.176 10.982 -3.228 1.00 59.03 89 GLY A CA 1
ATOM 736 C C . GLY A 1 89 ? -0.546 9.764 -3.824 1.00 59.03 89 GLY A C 1
ATOM 737 O O . GLY A 1 89 ? -0.881 8.795 -3.142 1.00 59.03 89 GLY A O 1
ATOM 738 N N . GLY A 1 90 ? -0.750 9.807 -5.144 1.00 66.50 90 GLY A N 1
ATOM 739 C CA . GLY A 1 90 ? -1.486 8.793 -5.908 1.00 66.50 90 GLY A CA 1
ATOM 740 C C . GLY A 1 90 ? -3.007 8.955 -5.825 1.00 66.50 90 GLY A C 1
ATOM 741 O O . GLY A 1 90 ? -3.531 9.623 -4.936 1.00 66.50 90 GLY A O 1
ATOM 742 N N . ALA A 1 91 ? -3.724 8.355 -6.772 1.00 79.56 91 ALA A N 1
ATOM 743 C CA . ALA A 1 91 ? -5.176 8.269 -6.683 1.00 79.56 91 ALA A CA 1
ATOM 744 C C . ALA A 1 91 ? -5.560 7.256 -5.586 1.00 79.56 91 ALA A C 1
ATOM 746 O O . ALA A 1 91 ? -4.921 6.208 -5.446 1.00 79.56 91 ALA A O 1
ATOM 747 N N . VAL A 1 92 ? -6.583 7.572 -4.793 1.00 87.38 92 VAL A N 1
ATOM 748 C CA . VAL A 1 92 ? -7.134 6.685 -3.759 1.00 87.38 92 VAL A CA 1
ATOM 749 C C . VAL A 1 92 ? -8.633 6.529 -3.970 1.00 87.38 92 VAL A C 1
ATOM 751 O O . VAL A 1 92 ? -9.314 7.480 -4.353 1.00 87.38 92 VAL A O 1
ATOM 754 N N . GLU A 1 93 ? -9.138 5.330 -3.718 1.00 91.81 93 GLU A N 1
ATOM 755 C CA . GLU A 1 93 ? -10.556 4.995 -3.782 1.00 91.81 93 GLU A CA 1
ATOM 756 C C . GLU A 1 93 ? -10.994 4.484 -2.409 1.00 91.81 93 GLU A C 1
ATOM 758 O O . GLU A 1 93 ? -10.530 3.441 -1.945 1.00 91.81 93 GLU A O 1
ATOM 763 N N . PHE A 1 94 ? -11.883 5.219 -1.740 1.00 93.69 94 PHE A N 1
ATOM 764 C CA . PHE A 1 94 ? -12.486 4.738 -0.501 1.00 93.69 94 PHE A CA 1
ATOM 765 C C . PHE A 1 94 ? -13.580 3.725 -0.824 1.00 93.69 94 PHE A C 1
ATOM 767 O O . PHE A 1 94 ? -14.545 4.051 -1.514 1.00 93.69 94 PHE A O 1
ATOM 774 N N . VAL A 1 95 ? -13.432 2.512 -0.303 1.00 95.88 95 VAL A N 1
ATOM 775 C CA . VAL A 1 95 ? -14.372 1.406 -0.509 1.00 95.88 95 VAL A CA 1
ATOM 776 C C . VAL A 1 95 ? -15.239 1.182 0.727 1.00 95.88 95 VAL A C 1
ATOM 778 O O . VAL A 1 95 ? -14.846 1.501 1.852 1.00 95.88 95 VAL A O 1
ATOM 781 N N . GLY A 1 96 ? -16.439 0.634 0.526 1.00 96.06 96 GLY A N 1
ATOM 782 C CA . GLY A 1 96 ? -17.436 0.479 1.588 1.00 96.06 96 GLY A CA 1
ATOM 783 C C . GLY A 1 96 ? -17.193 -0.730 2.490 1.00 96.06 96 GLY A C 1
ATOM 784 O O . GLY A 1 96 ? -17.632 -0.732 3.642 1.00 96.06 96 GLY A O 1
ATOM 785 N N . ALA A 1 97 ? -16.487 -1.749 1.994 1.00 96.62 97 ALA A N 1
ATOM 786 C CA . ALA A 1 97 ? -16.234 -2.984 2.727 1.00 96.62 97 ALA A CA 1
ATOM 787 C C . ALA A 1 97 ? -14.762 -3.435 2.662 1.00 96.62 97 ALA A C 1
ATOM 789 O O . ALA A 1 97 ? -14.122 -3.317 1.614 1.00 96.62 97 ALA A O 1
ATOM 790 N N . PRO A 1 98 ? -14.230 -4.068 3.729 1.00 96.88 98 PRO A N 1
ATOM 791 C CA . PRO A 1 98 ? -12.869 -4.615 3.722 1.00 96.88 98 PRO A CA 1
ATOM 792 C C . PRO A 1 98 ? -12.685 -5.713 2.661 1.00 96.88 98 PRO A C 1
ATOM 794 O O . PRO A 1 98 ? -11.591 -5.893 2.127 1.00 96.88 98 PRO A O 1
ATOM 797 N N . ALA A 1 99 ? -13.772 -6.407 2.299 1.00 97.25 99 ALA A N 1
ATOM 798 C CA . ALA A 1 99 ? -13.802 -7.392 1.220 1.00 97.25 99 ALA A CA 1
ATOM 799 C C . ALA A 1 99 ? -13.345 -6.819 -0.126 1.00 97.25 99 ALA A C 1
ATOM 801 O O . ALA A 1 99 ? -12.719 -7.535 -0.901 1.00 97.25 99 ALA A O 1
ATOM 802 N N . GLU A 1 100 ? -13.605 -5.541 -0.398 1.00 95.94 100 GLU A N 1
ATOM 803 C CA . GLU A 1 100 ? -13.242 -4.907 -1.667 1.00 95.94 100 GLU A CA 1
ATOM 804 C C . GLU A 1 100 ? -11.732 -4.678 -1.802 1.00 95.94 100 GLU A C 1
ATOM 806 O O . GLU A 1 100 ? -11.219 -4.728 -2.921 1.00 95.94 100 GLU A O 1
ATOM 811 N N . VAL A 1 101 ? -11.029 -4.488 -0.678 1.00 95.19 101 VAL A N 1
ATOM 812 C CA . VAL A 1 101 ? -9.558 -4.457 -0.620 1.00 95.19 101 VAL A CA 1
ATOM 813 C C . VAL A 1 101 ? -9.008 -5.882 -0.718 1.00 95.19 101 VAL A C 1
ATOM 815 O O . VAL A 1 101 ? -8.201 -6.190 -1.592 1.00 95.19 101 VAL A O 1
ATOM 818 N N . MET A 1 102 ? -9.487 -6.795 0.135 1.00 95.69 102 MET A N 1
ATOM 819 C CA . MET A 1 102 ? -8.935 -8.155 0.220 1.00 95.69 102 MET A CA 1
ATOM 820 C C . MET A 1 102 ? -9.170 -8.991 -1.044 1.00 95.69 102 MET A C 1
ATOM 822 O O . MET A 1 102 ? -8.334 -9.825 -1.395 1.00 95.69 102 MET A O 1
ATOM 826 N N . ALA A 1 103 ? -10.269 -8.761 -1.769 1.00 93.31 103 ALA A N 1
ATOM 827 C CA . ALA A 1 103 ? -10.549 -9.457 -3.023 1.00 93.31 103 ALA A CA 1
ATOM 828 C C . ALA A 1 103 ? -9.480 -9.199 -4.101 1.00 93.31 103 ALA A C 1
ATOM 830 O O . ALA A 1 103 ? -9.260 -10.069 -4.949 1.00 93.31 103 ALA A O 1
ATOM 831 N N . GLY A 1 104 ? -8.784 -8.054 -4.047 1.00 89.06 104 GLY A N 1
ATOM 832 C CA . GLY A 1 104 ? -7.673 -7.732 -4.946 1.00 89.06 104 GLY A CA 1
ATOM 833 C C . GLY A 1 104 ? -6.514 -8.728 -4.848 1.00 89.06 104 GLY A C 1
ATOM 834 O O . GLY A 1 104 ? -5.866 -9.021 -5.854 1.00 89.06 104 GLY A O 1
ATOM 835 N N . TYR A 1 105 ? -6.317 -9.327 -3.672 1.00 90.25 105 TYR A N 1
ATOM 836 C CA . TYR A 1 105 ? -5.206 -10.235 -3.384 1.00 90.25 105 TYR A CA 1
ATOM 837 C C . TYR A 1 105 ? -5.511 -11.708 -3.687 1.00 90.25 105 TYR A C 1
ATOM 839 O O . TYR A 1 105 ? -4.590 -12.492 -3.876 1.00 90.25 105 TYR A O 1
ATOM 847 N N . LEU A 1 106 ? -6.781 -12.103 -3.849 1.00 88.06 106 LEU A N 1
ATOM 848 C CA . LEU A 1 106 ? -7.154 -13.501 -4.143 1.00 88.06 106 LEU A CA 1
ATOM 849 C C . LEU A 1 106 ? -6.589 -14.034 -5.464 1.00 88.06 106 LEU A C 1
ATOM 851 O O . LEU A 1 106 ? -6.412 -15.239 -5.631 1.00 88.06 106 LEU A O 1
ATOM 855 N N . ARG A 1 107 ? -6.368 -13.139 -6.430 1.00 74.94 107 ARG A N 1
ATOM 856 C CA . ARG A 1 107 ? -5.846 -13.481 -7.762 1.00 74.94 107 ARG A CA 1
ATOM 857 C C . ARG A 1 107 ? -4.342 -13.265 -7.875 1.00 74.94 107 ARG A C 1
ATOM 859 O O . ARG A 1 107 ? -3.788 -13.464 -8.952 1.00 74.94 107 ARG A O 1
ATOM 866 N N . GLN A 1 108 ? -3.701 -12.846 -6.790 1.00 80.56 108 GLN A N 1
ATOM 867 C CA . GLN A 1 108 ? -2.286 -12.533 -6.754 1.00 80.56 108 GLN A CA 1
ATOM 868 C C . GLN A 1 108 ? -1.560 -13.602 -5.950 1.00 80.56 108 GLN A C 1
ATOM 870 O O . GLN A 1 108 ? -2.016 -14.048 -4.900 1.00 80.56 108 GLN A O 1
ATOM 875 N N . LYS A 1 109 ? -0.408 -14.024 -6.456 1.00 82.38 109 LYS A N 1
ATOM 876 C CA . LYS A 1 109 ? 0.520 -14.844 -5.693 1.00 82.38 109 LYS A CA 1
ATOM 877 C C . LYS A 1 109 ? 1.520 -13.904 -5.043 1.00 82.38 109 LYS A C 1
ATOM 879 O O . LYS A 1 109 ? 2.238 -13.205 -5.748 1.00 82.38 109 LYS A O 1
ATOM 884 N N . TRP A 1 110 ? 1.591 -13.893 -3.715 1.00 84.94 110 TRP A N 1
ATOM 885 C CA . TRP A 1 110 ? 2.638 -13.192 -2.970 1.00 84.94 110 TRP A CA 1
ATOM 886 C C . TRP A 1 110 ? 4.048 -13.434 -3.541 1.00 84.94 110 TRP A C 1
ATOM 888 O O . TRP A 1 110 ? 4.849 -12.513 -3.660 1.00 84.94 110 TRP A O 1
ATOM 898 N N . SER A 1 111 ? 4.341 -14.661 -3.969 1.00 83.25 111 SER A N 1
ATOM 899 C CA . SER A 1 111 ? 5.587 -15.056 -4.627 1.00 83.25 111 SER A CA 1
ATOM 900 C C . SER A 1 111 ? 5.859 -14.333 -5.952 1.00 83.25 111 SER A C 1
ATOM 902 O O . SER A 1 111 ? 7.026 -14.182 -6.316 1.00 83.25 111 SER A O 1
ATOM 904 N N . ASP A 1 112 ? 4.835 -13.847 -6.659 1.00 81.38 112 ASP A N 1
ATOM 905 C CA . ASP A 1 112 ? 5.004 -13.088 -7.902 1.00 81.38 112 ASP A CA 1
ATOM 906 C C . ASP A 1 112 ? 5.664 -11.725 -7.653 1.00 81.38 112 ASP A C 1
ATOM 908 O O . ASP A 1 112 ? 6.436 -11.273 -8.497 1.00 81.38 112 ASP A O 1
ATOM 912 N N . ASN A 1 113 ? 5.501 -11.139 -6.460 1.00 72.44 113 ASN A N 1
ATOM 913 C CA . ASN A 1 113 ? 6.193 -9.905 -6.061 1.00 72.44 113 ASN A CA 1
ATOM 914 C C . ASN A 1 113 ? 7.725 -10.060 -5.995 1.00 72.44 113 ASN A C 1
ATOM 916 O O . ASN A 1 113 ? 8.453 -9.070 -5.992 1.00 72.44 113 ASN A O 1
ATOM 920 N N . PHE A 1 114 ? 8.227 -11.299 -5.956 1.00 71.69 114 PHE A N 1
ATOM 921 C CA . PHE A 1 114 ? 9.658 -11.618 -5.882 1.00 71.69 114 PHE A CA 1
ATOM 922 C C . PHE A 1 114 ? 10.182 -12.284 -7.149 1.00 71.69 114 PHE A C 1
ATOM 924 O O . PHE A 1 114 ? 11.375 -12.587 -7.245 1.00 71.69 114 PHE A O 1
ATOM 931 N N . LYS A 1 115 ? 9.313 -12.512 -8.140 1.00 63.59 115 LYS A N 1
ATOM 932 C CA . LYS A 1 115 ? 9.728 -12.989 -9.456 1.00 63.59 115 LYS A CA 1
ATOM 933 C C . LYS A 1 115 ? 10.347 -11.834 -10.219 1.00 63.59 115 LYS A C 1
ATOM 935 O O . LYS A 1 115 ? 9.728 -11.171 -11.044 1.00 63.59 115 LYS A O 1
ATOM 940 N N . PHE A 1 116 ? 11.622 -11.618 -9.945 1.00 64.38 116 PHE A N 1
ATOM 941 C CA . PHE A 1 116 ? 12.447 -10.764 -10.766 1.00 64.38 116 PHE A CA 1
ATOM 942 C C . PHE A 1 116 ? 12.812 -11.524 -12.039 1.00 64.38 116 PHE A C 1
ATOM 944 O O . PHE A 1 116 ? 13.544 -12.512 -11.992 1.00 64.38 116 PHE A O 1
ATOM 951 N N . THR A 1 117 ? 12.311 -11.064 -13.185 1.00 64.38 117 THR A N 1
ATOM 952 C CA . THR A 1 117 ? 12.945 -11.419 -14.456 1.00 64.38 117 THR A CA 1
ATOM 953 C C . THR A 1 117 ? 14.251 -10.635 -14.510 1.00 64.38 117 THR A C 1
ATOM 955 O O . THR A 1 117 ? 14.187 -9.402 -14.495 1.00 64.38 117 THR A O 1
ATOM 958 N N . PRO A 1 118 ? 15.427 -11.292 -14.534 1.00 70.75 118 PRO A N 1
ATOM 959 C CA . PRO A 1 118 ? 16.685 -10.580 -14.639 1.00 70.75 118 PRO A CA 1
ATOM 960 C C . PRO A 1 118 ? 16.652 -9.639 -15.830 1.00 70.75 118 PRO A C 1
ATOM 962 O O . PRO A 1 118 ? 16.269 -10.042 -16.930 1.00 70.75 118 PRO A O 1
ATOM 965 N N . TRP A 1 119 ? 17.057 -8.387 -15.615 1.00 80.88 119 TRP A N 1
ATOM 966 C CA . TRP A 1 119 ? 17.276 -7.482 -16.734 1.00 80.88 119 TRP A CA 1
ATOM 967 C C . TRP A 1 119 ? 18.210 -8.169 -17.738 1.00 80.88 119 TRP A C 1
ATOM 969 O O . TRP A 1 119 ? 19.185 -8.800 -17.314 1.00 80.88 119 TRP A O 1
ATOM 979 N N . PRO A 1 120 ? 17.975 -8.020 -19.054 1.00 85.56 120 PRO A N 1
ATOM 980 C CA . PRO A 1 120 ? 18.808 -8.662 -20.073 1.00 85.56 120 PRO A CA 1
ATOM 981 C C . PRO A 1 120 ? 20.283 -8.240 -19.968 1.00 85.56 120 PRO A C 1
ATOM 983 O O . PRO A 1 120 ? 21.175 -8.891 -20.509 1.00 85.56 120 PRO A O 1
ATOM 986 N N . MET A 1 121 ? 20.554 -7.139 -19.261 1.00 91.00 121 MET A N 1
ATOM 987 C CA . MET A 1 121 ? 21.887 -6.668 -18.933 1.00 91.00 121 MET A CA 1
ATOM 988 C C . MET A 1 121 ? 21.896 -5.809 -17.660 1.00 91.00 121 MET A C 1
ATOM 990 O O . MET A 1 121 ? 20.885 -5.194 -17.315 1.00 91.00 121 MET A O 1
ATOM 994 N N . PRO A 1 122 ? 23.045 -5.708 -16.970 1.00 91.62 122 PRO A N 1
ATOM 995 C CA . PRO A 1 122 ? 23.178 -4.856 -15.795 1.00 91.62 122 PRO A CA 1
ATOM 996 C C . PRO A 1 122 ? 23.158 -3.362 -16.156 1.00 91.62 122 PRO A C 1
ATOM 998 O O . PRO A 1 122 ? 23.602 -2.958 -17.234 1.00 91.62 122 PRO A O 1
ATOM 1001 N N . GLN A 1 123 ? 22.731 -2.526 -15.201 1.00 94.38 123 GLN A N 1
ATOM 1002 C CA . GLN A 1 123 ? 22.686 -1.060 -15.346 1.00 94.38 123 GLN A CA 1
ATOM 1003 C C . GLN A 1 123 ? 24.044 -0.476 -15.759 1.00 94.38 123 GLN A C 1
ATOM 1005 O O . GLN A 1 123 ? 24.114 0.426 -16.590 1.00 94.38 123 GLN A O 1
ATOM 1010 N N . THR A 1 124 ? 25.131 -1.013 -15.199 1.00 95.62 124 THR A N 1
ATOM 1011 C CA . THR A 1 124 ? 26.504 -0.582 -15.491 1.00 95.62 124 THR A CA 1
ATOM 1012 C C . THR A 1 124 ? 26.842 -0.730 -16.969 1.00 95.62 124 THR A C 1
ATOM 1014 O O . THR A 1 124 ? 27.398 0.192 -17.552 1.00 95.62 124 THR A O 1
ATOM 1017 N N . ARG A 1 125 ? 26.425 -1.827 -17.614 1.00 96.44 125 ARG A N 1
ATOM 1018 C CA . ARG A 1 125 ? 26.662 -2.052 -19.047 1.00 96.44 125 ARG A CA 1
ATOM 1019 C C . ARG A 1 125 ? 25.951 -1.008 -19.909 1.00 96.44 125 ARG A C 1
ATOM 1021 O O . ARG A 1 125 ? 26.557 -0.489 -20.843 1.00 96.44 125 ARG A O 1
ATOM 1028 N N . ILE A 1 126 ? 24.706 -0.660 -19.571 1.00 96.38 126 ILE A N 1
ATOM 1029 C CA . ILE A 1 126 ? 23.935 0.383 -20.270 1.00 96.38 126 ILE A CA 1
ATOM 1030 C C . ILE A 1 126 ? 24.623 1.744 -20.119 1.00 96.38 126 ILE A C 1
ATOM 1032 O O . ILE A 1 126 ? 24.881 2.424 -21.112 1.00 96.38 126 ILE A O 1
ATOM 1036 N N . LEU A 1 127 ? 24.959 2.133 -18.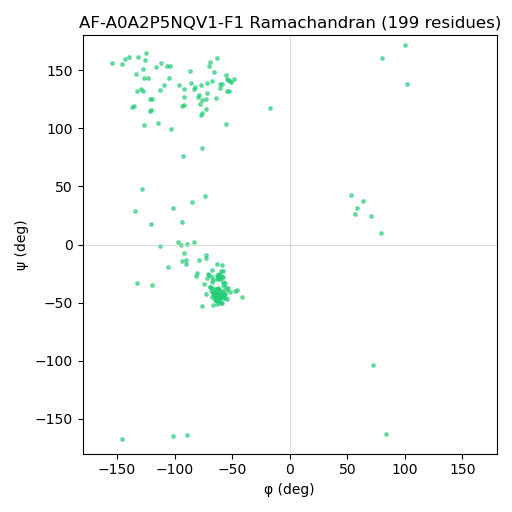886 1.00 97.56 127 LEU A N 1
ATOM 1037 C CA . LEU A 1 127 ? 25.575 3.430 -18.597 1.00 97.56 127 LEU A CA 1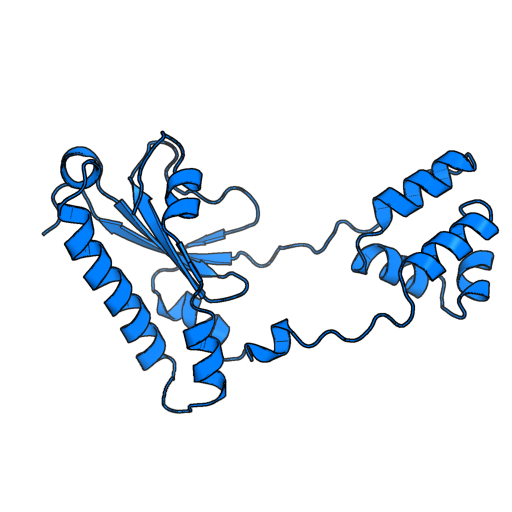
ATOM 1038 C C . LEU A 1 127 ? 26.962 3.564 -19.244 1.00 97.56 127 LEU A C 1
ATOM 1040 O O . LEU A 1 127 ? 27.234 4.585 -19.874 1.00 97.56 127 LEU A O 1
ATOM 1044 N N . SER A 1 128 ? 27.800 2.525 -19.176 1.00 97.19 128 SER A N 1
ATOM 1045 C CA . SER A 1 128 ? 29.116 2.510 -19.825 1.00 97.19 128 SER A CA 1
ATOM 1046 C C . SER A 1 128 ? 29.014 2.570 -21.347 1.00 97.19 128 SER A C 1
ATOM 1048 O O . SER A 1 128 ? 29.799 3.272 -21.977 1.00 97.19 128 SER A O 1
ATOM 1050 N N . ALA A 1 129 ? 28.034 1.899 -21.960 1.00 97.31 129 ALA A N 1
ATOM 1051 C CA . ALA A 1 129 ? 27.822 1.999 -23.403 1.00 97.31 129 ALA A CA 1
ATOM 1052 C C . ALA A 1 129 ? 27.372 3.407 -23.818 1.00 97.31 129 ALA A C 1
ATOM 1054 O O . ALA A 1 129 ? 27.855 3.930 -24.824 1.00 97.31 129 ALA A O 1
ATOM 1055 N N . ILE A 1 130 ? 26.486 4.042 -23.043 1.00 97.25 130 ILE A N 1
ATOM 1056 C CA . ILE A 1 130 ? 26.066 5.433 -23.267 1.00 97.25 130 ILE A CA 1
ATOM 1057 C C . ILE A 1 130 ? 27.270 6.372 -23.154 1.00 97.25 130 ILE A C 1
ATOM 1059 O O . ILE A 1 130 ? 27.445 7.245 -24.003 1.00 97.25 130 ILE A O 1
ATOM 1063 N N . GLU A 1 131 ? 28.115 6.191 -22.140 1.00 97.00 131 GLU A N 1
ATOM 1064 C CA . GLU A 1 131 ? 29.325 6.989 -21.935 1.00 97.00 131 GLU A CA 1
ATOM 1065 C C . GLU A 1 131 ? 30.352 6.799 -23.060 1.00 97.00 131 GLU A C 1
ATOM 1067 O O . GLU A 1 131 ? 30.805 7.789 -23.636 1.00 97.00 131 GLU A O 1
ATOM 1072 N N . ALA A 1 132 ? 30.643 5.553 -23.448 1.00 96.75 132 ALA A N 1
ATOM 1073 C CA . ALA A 1 132 ? 31.544 5.223 -24.555 1.00 96.75 132 ALA A CA 1
ATOM 1074 C C . ALA A 1 132 ? 31.087 5.833 -25.892 1.00 96.75 132 ALA A C 1
ATOM 1076 O O . ALA A 1 132 ? 31.908 6.164 -26.743 1.00 96.75 132 ALA A O 1
ATOM 1077 N N . HIS A 1 133 ? 29.779 6.052 -26.056 1.00 97.31 133 HIS A N 1
ATOM 1078 C CA . HIS A 1 133 ? 29.187 6.706 -27.226 1.00 97.31 133 HIS A CA 1
ATOM 1079 C C . HIS A 1 133 ? 28.814 8.173 -26.960 1.00 97.31 133 HIS A C 1
ATOM 1081 O O . HIS A 1 133 ? 27.858 8.709 -27.538 1.00 97.31 133 HIS A O 1
ATOM 1087 N N . ALA A 1 134 ? 29.574 8.838 -26.085 1.00 96.19 134 ALA A N 1
ATOM 1088 C CA . ALA A 1 134 ? 29.486 10.264 -25.785 1.00 96.19 134 ALA A CA 1
ATOM 1089 C C . ALA A 1 134 ? 28.067 10.725 -25.406 1.00 96.19 134 ALA A C 1
ATOM 1091 O O . ALA A 1 134 ? 27.575 11.739 -25.904 1.00 96.19 134 ALA A O 1
ATOM 1092 N N . GLY A 1 135 ? 27.358 9.954 -24.582 1.00 93.19 135 GLY A N 1
ATOM 1093 C CA . GLY A 1 135 ? 25.993 10.247 -24.136 1.00 93.19 135 GLY A CA 1
ATOM 1094 C C . GLY A 1 135 ? 24.897 9.900 -25.155 1.00 93.19 135 GLY A C 1
ATOM 1095 O O . GLY A 1 135 ? 23.746 10.316 -24.997 1.00 93.19 135 GLY A O 1
ATOM 1096 N N . SER A 1 136 ? 25.207 9.191 -26.241 1.00 96.06 136 SER A N 1
ATOM 1097 C CA . SER A 1 136 ? 24.185 8.767 -27.204 1.00 96.06 136 SER A CA 1
ATOM 1098 C C . SER A 1 136 ? 23.240 7.728 -26.585 1.00 96.06 136 SER A C 1
ATOM 1100 O O . SER A 1 136 ? 23.676 6.828 -25.875 1.00 96.06 136 SER A O 1
ATOM 1102 N N . ILE A 1 137 ? 21.944 7.829 -26.895 1.00 95.19 137 ILE A N 1
ATOM 1103 C CA . ILE A 1 137 ? 20.921 6.800 -26.597 1.00 95.19 137 ILE A CA 1
ATOM 1104 C C . ILE A 1 137 ? 20.243 6.306 -27.886 1.00 95.19 137 ILE A C 1
ATOM 1106 O O . ILE A 1 137 ? 19.138 5.775 -27.871 1.00 95.19 137 ILE A O 1
ATOM 1110 N N . SER A 1 138 ? 20.883 6.566 -29.026 1.00 94.19 138 SER A N 1
ATOM 1111 C CA . SER A 1 138 ? 20.382 6.238 -30.362 1.00 94.19 138 SER A CA 1
ATOM 1112 C C . SER A 1 138 ? 21.074 4.974 -30.895 1.00 94.19 138 SER A C 1
ATOM 1114 O O . SER A 1 138 ? 21.738 4.259 -30.145 1.00 94.19 138 SER A O 1
ATOM 1116 N N . LYS A 1 139 ? 20.964 4.723 -32.208 1.00 95.44 139 LYS A N 1
ATOM 1117 C CA . LYS A 1 139 ? 21.518 3.542 -32.895 1.00 95.44 139 LYS A CA 1
ATOM 1118 C C . LYS A 1 139 ? 22.935 3.118 -32.462 1.00 95.44 139 LYS A C 1
ATOM 1120 O O . LYS A 1 139 ? 23.091 1.932 -32.218 1.00 95.44 139 LYS A O 1
ATOM 1125 N N . PRO A 1 140 ? 23.945 4.005 -32.307 1.00 94.19 140 PRO A N 1
ATOM 1126 C CA . PRO A 1 140 ? 25.299 3.563 -31.948 1.00 94.19 140 PRO A CA 1
ATOM 1127 C C . PRO A 1 140 ? 25.343 2.783 -30.629 1.00 94.19 140 PRO A C 1
ATOM 1129 O O . PRO A 1 140 ? 25.895 1.692 -30.559 1.00 94.19 140 PRO A O 1
ATOM 1132 N N . THR A 1 141 ? 24.670 3.310 -29.608 1.00 96.44 141 THR A N 1
ATOM 1133 C CA . THR A 1 141 ? 24.610 2.703 -28.278 1.00 96.44 141 THR A CA 1
ATOM 1134 C C . THR A 1 141 ? 23.735 1.455 -28.267 1.00 96.44 141 THR A C 1
ATOM 1136 O O . THR A 1 141 ? 24.114 0.452 -27.675 1.00 96.44 141 THR A O 1
ATOM 1139 N N . ALA A 1 142 ? 22.580 1.498 -28.941 1.00 95.62 142 ALA A N 1
ATOM 1140 C CA . ALA A 1 142 ? 21.671 0.356 -29.032 1.00 95.62 142 ALA A CA 1
ATOM 1141 C C . ALA A 1 142 ? 22.337 -0.838 -29.743 1.00 95.62 142 ALA A C 1
ATOM 1143 O O . ALA A 1 142 ? 22.328 -1.951 -29.223 1.00 95.62 142 ALA A O 1
ATOM 1144 N N . ASN A 1 143 ? 23.032 -0.579 -30.856 1.00 95.25 143 ASN A N 1
ATOM 1145 C CA . ASN A 1 143 ? 23.791 -1.588 -31.592 1.00 95.25 143 ASN A CA 1
ATOM 1146 C C . ASN A 1 143 ? 24.928 -2.177 -30.743 1.00 95.25 143 ASN A C 1
ATOM 1148 O O . ASN A 1 143 ? 25.105 -3.390 -30.733 1.00 95.25 143 ASN A O 1
ATOM 1152 N N . ALA A 1 144 ? 25.666 -1.346 -29.997 1.00 95.56 144 ALA A N 1
ATOM 1153 C CA . ALA A 1 144 ? 26.728 -1.816 -29.102 1.00 95.56 144 ALA A CA 1
ATOM 1154 C C . ALA A 1 144 ? 26.206 -2.712 -27.961 1.00 95.56 144 ALA A C 1
ATOM 1156 O O . ALA A 1 144 ? 26.936 -3.551 -27.434 1.00 95.56 144 ALA A O 1
ATOM 1157 N N . LEU A 1 145 ? 24.940 -2.538 -27.581 1.00 95.19 145 LEU A N 1
ATOM 1158 C CA . LEU A 1 145 ? 24.261 -3.342 -26.569 1.00 95.19 145 LEU A CA 1
ATOM 1159 C C . LEU A 1 145 ? 23.511 -4.549 -27.159 1.00 95.19 145 LEU A C 1
ATOM 1161 O O . LEU A 1 145 ? 23.050 -5.387 -26.390 1.00 95.19 145 LEU A O 1
ATOM 1165 N N . GLY A 1 146 ? 23.424 -4.666 -28.489 1.00 95.69 146 GLY A N 1
ATOM 1166 C CA . GLY A 1 146 ? 22.700 -5.742 -29.171 1.00 95.69 146 GLY A CA 1
ATOM 1167 C C . GLY A 1 146 ? 21.176 -5.649 -29.048 1.00 95.69 146 GLY A C 1
ATOM 1168 O O . GLY A 1 146 ? 20.507 -6.671 -29.143 1.00 95.69 146 GLY A O 1
ATOM 1169 N N . VAL A 1 147 ? 20.632 -4.449 -28.821 1.00 95.38 147 VAL A N 1
ATOM 1170 C CA . VAL A 1 147 ? 19.195 -4.205 -28.590 1.00 95.38 147 VAL A CA 1
ATOM 1171 C C . VAL A 1 147 ? 18.631 -3.178 -29.569 1.00 95.38 147 VAL A C 1
ATOM 1173 O O . VAL A 1 147 ? 19.366 -2.414 -30.203 1.00 95.38 147 VAL A O 1
ATOM 1176 N N . GLY A 1 148 ? 17.303 -3.108 -29.671 1.00 94.44 148 GLY A N 1
ATOM 1177 C CA . GLY A 1 148 ? 16.633 -2.035 -30.407 1.00 94.44 148 GLY A CA 1
ATOM 1178 C C . GLY A 1 148 ? 16.755 -0.668 -29.714 1.00 94.44 148 GLY A C 1
ATOM 1179 O O . GLY A 1 148 ? 16.906 -0.573 -28.500 1.00 94.44 148 GLY A O 1
ATOM 1180 N N . VAL A 1 149 ? 16.622 0.438 -30.461 1.00 94.44 149 VAL A N 1
ATOM 1181 C CA . VAL A 1 149 ? 16.609 1.795 -29.858 1.00 94.44 149 VAL A CA 1
ATOM 1182 C C . VAL A 1 149 ? 15.407 1.987 -28.926 1.00 94.44 149 VAL A C 1
ATOM 1184 O O . VAL A 1 149 ? 15.539 2.616 -27.879 1.00 94.44 149 VAL A O 1
ATOM 1187 N N . GLY A 1 150 ? 14.238 1.452 -29.297 1.00 89.38 150 GLY A N 1
ATOM 1188 C CA . GLY A 1 150 ? 13.046 1.480 -28.442 1.00 89.38 150 GLY A CA 1
ATOM 1189 C C . GLY A 1 150 ? 13.246 0.675 -27.158 1.00 89.38 150 GLY A C 1
ATOM 1190 O O . GLY A 1 150 ? 12.956 1.171 -26.076 1.00 89.38 150 GLY A O 1
ATOM 1191 N N . GLU A 1 151 ? 13.844 -0.509 -27.282 1.00 91.06 151 GLU A N 1
ATOM 1192 C CA . GLU A 1 151 ? 14.180 -1.389 -26.162 1.00 91.06 151 GLU A CA 1
ATOM 1193 C C . GLU A 1 151 ? 15.205 -0.752 -25.214 1.00 91.06 151 GLU A C 1
ATOM 1195 O O . GLU A 1 151 ? 15.008 -0.763 -24.005 1.00 91.06 151 GLU A O 1
ATOM 1200 N N . LEU A 1 152 ? 16.247 -0.094 -25.738 1.00 94.75 152 LEU A N 1
ATOM 1201 C CA . LEU A 1 152 ? 17.194 0.670 -24.921 1.00 94.75 152 LEU A CA 1
ATOM 1202 C C . LEU A 1 152 ? 16.487 1.758 -24.098 1.00 94.75 152 LEU A C 1
ATOM 1204 O O . LEU A 1 152 ? 16.797 1.937 -22.923 1.00 94.75 152 LEU A O 1
ATOM 1208 N N . ARG A 1 153 ? 15.536 2.492 -24.693 1.00 93.81 153 ARG A N 1
ATOM 1209 C CA . ARG A 1 153 ? 14.771 3.516 -23.960 1.00 93.81 153 ARG A CA 1
ATOM 1210 C C . ARG A 1 153 ? 13.880 2.891 -22.896 1.00 93.81 153 ARG A C 1
ATOM 1212 O O . ARG A 1 153 ? 13.884 3.380 -21.774 1.00 93.81 153 ARG A O 1
ATOM 1219 N N . GLN A 1 154 ? 13.206 1.793 -23.224 1.00 88.50 154 GLN A N 1
ATOM 1220 C CA . GLN A 1 154 ? 12.385 1.057 -22.270 1.00 88.50 154 GLN A CA 1
ATOM 1221 C C . GLN A 1 154 ? 13.218 0.510 -21.106 1.00 88.50 154 GLN A C 1
ATOM 1223 O O . GLN A 1 154 ? 12.784 0.600 -19.966 1.00 88.50 154 GLN A O 1
ATOM 1228 N N . LEU A 1 155 ? 14.426 -0.003 -21.352 1.00 90.69 155 LEU A N 1
ATOM 1229 C CA . LEU A 1 155 ? 15.335 -0.440 -20.289 1.00 90.69 155 LEU A CA 1
ATOM 1230 C C . LEU A 1 155 ? 15.759 0.730 -19.396 1.00 90.69 155 LEU A C 1
ATOM 1232 O O . LEU A 1 155 ? 15.757 0.593 -18.180 1.00 90.69 155 LEU A O 1
ATOM 1236 N N . ILE A 1 156 ? 16.077 1.894 -19.974 1.00 92.06 156 ILE A N 1
ATOM 1237 C CA . ILE A 1 156 ? 16.419 3.094 -19.195 1.00 92.06 156 ILE A CA 1
ATOM 1238 C C . ILE A 1 156 ? 15.250 3.520 -18.295 1.00 92.06 156 ILE A C 1
ATOM 1240 O O . ILE A 1 156 ? 15.482 3.808 -17.124 1.00 92.06 156 ILE A O 1
ATOM 1244 N N . GLU A 1 157 ? 14.029 3.529 -18.833 1.00 87.94 157 GLU A N 1
ATOM 1245 C CA . GLU A 1 157 ? 12.798 3.894 -18.116 1.00 87.94 157 GLU A CA 1
ATOM 1246 C C . GLU A 1 157 ? 12.460 2.876 -17.018 1.00 87.94 157 GLU A C 1
ATOM 1248 O O . GLU A 1 157 ? 12.313 3.208 -15.847 1.00 87.94 157 GLU A O 1
ATOM 1253 N N . THR A 1 158 ? 12.410 1.593 -17.367 1.00 81.94 158 THR A N 1
ATOM 1254 C CA . THR A 1 158 ? 11.976 0.542 -16.433 1.00 81.94 158 THR A CA 1
ATOM 1255 C C . THR A 1 158 ? 13.005 0.301 -15.320 1.00 81.94 158 THR A C 1
ATOM 1257 O O . THR A 1 158 ? 12.646 -0.115 -14.222 1.00 81.94 158 THR A O 1
ATOM 1260 N N . MET A 1 159 ? 14.289 0.584 -15.570 1.00 87.25 159 MET A N 1
ATOM 1261 C CA . MET A 1 159 ? 15.354 0.480 -14.564 1.00 87.25 159 MET A CA 1
ATOM 1262 C C . MET A 1 159 ? 15.568 1.775 -13.758 1.00 87.25 159 MET A C 1
ATOM 1264 O O . MET A 1 159 ? 16.478 1.805 -12.925 1.00 87.25 159 MET A O 1
ATOM 1268 N N . GLY A 1 160 ? 14.796 2.843 -14.009 1.00 87.25 160 GLY A N 1
ATOM 1269 C CA . GLY A 1 160 ? 14.917 4.120 -13.293 1.00 87.25 160 GLY A CA 1
ATOM 1270 C C . GLY A 1 160 ? 16.265 4.825 -13.509 1.00 87.25 160 GLY A C 1
ATOM 1271 O O . GLY A 1 160 ? 16.876 5.347 -12.571 1.00 87.25 160 GLY A O 1
ATOM 1272 N N . LEU A 1 161 ? 16.814 4.758 -14.727 1.00 93.12 161 LEU A N 1
ATOM 1273 C CA . LEU A 1 161 ? 18.147 5.278 -15.059 1.00 93.12 161 LEU A CA 1
ATOM 1274 C C . LEU A 1 161 ? 18.136 6.703 -15.627 1.00 93.12 161 LEU A C 1
ATOM 1276 O O . LEU A 1 161 ? 19.200 7.246 -15.930 1.00 93.12 161 LEU A O 1
ATOM 1280 N N . GLU A 1 162 ? 16.976 7.331 -15.773 1.00 93.44 162 GLU A N 1
ATOM 1281 C CA . GLU A 1 162 ? 16.754 8.580 -16.507 1.00 93.44 162 GLU A CA 1
ATOM 1282 C C . GLU A 1 162 ? 17.665 9.705 -16.021 1.00 93.44 162 GLU A C 1
ATOM 1284 O O . GLU A 1 162 ? 18.310 10.383 -16.826 1.00 93.44 162 GLU A O 1
ATOM 1289 N N . GLN A 1 163 ? 17.761 9.884 -14.701 1.00 92.38 163 GLN A N 1
ATOM 1290 C CA . GLN A 1 163 ? 18.602 10.918 -14.098 1.00 92.38 163 GLN A CA 1
ATOM 1291 C C . GLN A 1 163 ? 20.087 10.673 -14.392 1.00 92.38 163 GLN A C 1
ATOM 1293 O O . GLN A 1 163 ? 20.792 11.586 -14.828 1.00 92.38 163 GLN A O 1
ATOM 1298 N N . LYS A 1 164 ? 20.558 9.429 -14.225 1.00 95.38 164 LYS A N 1
ATOM 1299 C CA . LYS A 1 164 ? 21.954 9.037 -14.490 1.00 95.38 164 LYS A CA 1
ATOM 1300 C C . LYS A 1 164 ? 22.299 9.203 -15.972 1.00 95.38 164 LYS A C 1
ATOM 1302 O O . LYS A 1 164 ? 23.345 9.754 -16.313 1.00 95.38 164 LYS A O 1
ATOM 1307 N N . VAL A 1 165 ? 21.395 8.799 -16.863 1.00 96.50 165 VAL A N 1
ATOM 1308 C CA . VAL A 1 165 ? 21.549 8.956 -18.314 1.00 96.50 165 VAL A CA 1
ATOM 1309 C C . VAL A 1 165 ? 21.573 10.431 -18.710 1.00 96.50 165 VAL A C 1
ATOM 1311 O O . VAL A 1 165 ? 22.441 10.841 -19.481 1.00 96.50 165 VAL A O 1
ATOM 1314 N N . ASN A 1 166 ? 20.673 11.257 -18.176 1.00 96.25 166 ASN A N 1
ATOM 1315 C CA . ASN A 1 166 ? 20.655 12.690 -18.471 1.00 96.25 166 ASN A CA 1
ATOM 1316 C C . ASN A 1 166 ? 21.877 13.429 -17.902 1.00 96.25 166 ASN A C 1
ATOM 1318 O O . ASN A 1 166 ? 22.377 14.348 -18.557 1.00 96.25 166 ASN A O 1
ATOM 1322 N N . ALA A 1 167 ? 22.430 12.992 -16.767 1.00 95.25 167 ALA A N 1
ATOM 1323 C CA . ALA A 1 167 ? 23.705 13.494 -16.257 1.00 95.25 167 ALA A CA 1
ATOM 1324 C C . ALA A 1 167 ? 24.871 13.181 -17.216 1.00 95.25 167 ALA A C 1
ATOM 1326 O O . ALA A 1 167 ? 25.633 14.085 -17.574 1.00 95.25 167 ALA A O 1
ATOM 1327 N N . LEU A 1 168 ? 24.965 11.943 -17.719 1.00 95.50 168 LEU A N 1
ATOM 1328 C CA . LEU A 1 168 ? 25.957 11.568 -18.736 1.00 95.50 168 LEU A CA 1
ATOM 1329 C C . LEU A 1 168 ? 25.780 12.382 -20.024 1.00 95.50 168 LEU A C 1
ATOM 1331 O O . LEU A 1 168 ? 26.741 12.941 -20.549 1.00 95.50 168 LEU A O 1
ATOM 1335 N N . ARG A 1 169 ? 24.547 12.526 -20.518 1.00 96.38 169 ARG A N 1
ATOM 1336 C CA . ARG A 1 169 ? 24.250 13.346 -21.705 1.00 96.38 169 ARG A CA 1
ATOM 1337 C C . ARG A 1 169 ? 24.716 14.788 -21.538 1.00 96.38 169 ARG A C 1
ATOM 1339 O O . ARG A 1 169 ? 25.332 15.333 -22.454 1.00 96.38 169 ARG A O 1
ATOM 1346 N N . LYS A 1 170 ? 24.475 15.380 -20.365 1.00 96.12 170 LYS A N 1
ATOM 1347 C CA . LYS A 1 170 ? 24.907 16.741 -20.031 1.00 96.12 170 LYS A CA 1
ATOM 1348 C C . LYS A 1 170 ? 26.433 16.875 -20.046 1.00 96.12 170 LYS A C 1
ATOM 1350 O O . LYS A 1 170 ? 26.933 17.842 -20.617 1.00 96.12 170 LYS A O 1
ATOM 1355 N N . ARG A 1 171 ? 27.174 15.897 -19.505 1.00 96.12 171 ARG A N 1
ATOM 1356 C CA . ARG A 1 171 ? 28.653 15.866 -19.534 1.00 96.12 171 ARG A CA 1
ATOM 1357 C C . ARG A 1 171 ? 29.206 15.956 -20.962 1.00 96.12 171 ARG A C 1
ATOM 1359 O O . ARG A 1 171 ? 30.185 16.657 -21.194 1.00 96.12 171 ARG A O 1
ATOM 1366 N N . PHE A 1 172 ? 28.535 15.329 -21.927 1.00 95.69 172 PHE A N 1
ATOM 1367 C CA . PHE A 1 172 ? 28.885 15.389 -23.353 1.00 95.69 172 PHE A CA 1
ATOM 1368 C C . PHE A 1 172 ? 28.135 16.480 -24.138 1.00 95.69 172 PHE A C 1
ATOM 1370 O O . PHE A 1 172 ? 28.047 16.412 -25.363 1.00 95.69 172 PHE A O 1
ATOM 1377 N N . ARG A 1 173 ? 27.582 17.494 -23.453 1.00 95.94 173 ARG A N 1
ATOM 1378 C CA . ARG A 1 173 ? 26.872 18.642 -24.054 1.00 95.94 173 ARG A CA 1
ATOM 1379 C C . ARG A 1 173 ? 25.685 18.252 -24.948 1.00 95.94 173 ARG A C 1
ATOM 1381 O O . ARG A 1 173 ? 25.304 18.997 -25.850 1.00 95.94 173 ARG A O 1
ATOM 1388 N N . ARG A 1 174 ? 25.067 17.094 -24.705 1.00 94.31 174 ARG A N 1
ATOM 1389 C CA . ARG A 1 174 ? 23.834 16.680 -25.386 1.00 94.31 174 ARG A CA 1
ATOM 1390 C C . ARG A 1 174 ? 22.610 17.217 -24.657 1.00 94.31 174 ARG A C 1
ATOM 1392 O O . ARG A 1 174 ? 22.592 17.317 -23.432 1.00 94.31 174 ARG A O 1
ATOM 1399 N N . ARG A 1 175 ? 21.545 17.488 -25.418 1.00 92.50 175 ARG A N 1
ATOM 1400 C CA . ARG A 1 175 ? 20.234 17.832 -24.851 1.00 92.50 175 ARG A CA 1
ATOM 1401 C C . ARG A 1 175 ? 19.714 16.677 -23.979 1.00 92.50 175 ARG A C 1
ATOM 1403 O O . ARG A 1 175 ? 19.842 15.518 -24.409 1.00 92.50 175 ARG A O 1
ATOM 1410 N N . PRO A 1 176 ? 19.119 16.960 -22.807 1.00 92.56 176 PRO A N 1
ATOM 1411 C CA . PRO A 1 176 ? 18.415 15.955 -22.021 1.00 92.56 176 PRO A CA 1
ATOM 1412 C C . PRO A 1 176 ? 17.402 15.205 -22.883 1.00 92.56 176 PRO A C 1
ATOM 1414 O O . PRO A 1 176 ? 16.773 15.784 -23.770 1.00 92.56 176 PRO A O 1
ATOM 1417 N N . ALA A 1 177 ? 17.307 13.901 -22.675 1.00 92.06 177 ALA A N 1
ATOM 1418 C CA . ALA A 1 177 ? 16.269 13.098 -23.286 1.00 92.06 177 ALA A CA 1
ATOM 1419 C C . ALA A 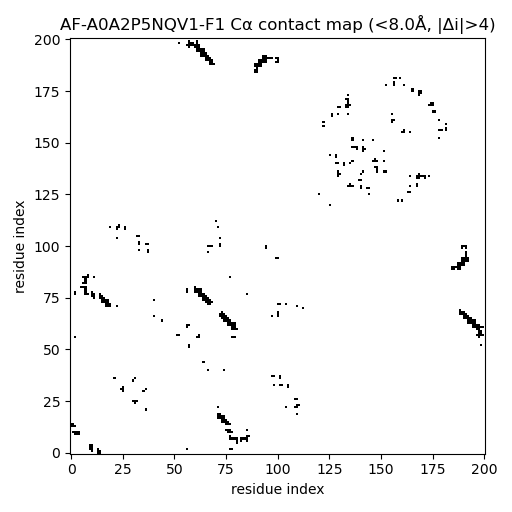1 177 ? 15.010 13.155 -22.421 1.00 92.06 177 ALA A C 1
ATOM 1421 O O . ALA A 1 177 ? 15.087 13.076 -21.194 1.00 92.06 177 ALA A O 1
ATOM 1422 N N . THR A 1 178 ? 13.863 13.262 -23.088 1.00 90.69 178 THR A N 1
ATOM 1423 C CA . THR A 1 178 ? 12.561 13.014 -22.476 1.00 90.69 178 THR A CA 1
ATOM 1424 C C . THR A 1 178 ? 12.341 11.507 -22.424 1.00 90.69 178 THR A C 1
ATOM 1426 O O . THR A 1 178 ? 12.476 10.814 -23.443 1.00 90.69 178 THR A O 1
ATOM 1429 N N . PHE A 1 179 ? 12.034 11.035 -21.227 1.00 87.25 179 PHE A N 1
ATOM 1430 C CA . PHE A 1 179 ? 11.622 9.673 -20.923 1.00 87.25 179 PHE A CA 1
ATOM 1431 C C . PHE A 1 179 ? 10.158 9.705 -20.499 1.00 87.25 179 PHE A C 1
ATOM 1433 O O . PHE A 1 179 ? 9.664 10.758 -20.075 1.00 87.25 179 PHE A O 1
ATOM 1440 N N . ARG A 1 180 ? 9.452 8.585 -20.652 1.00 78.06 180 ARG A N 1
ATOM 1441 C CA . ARG A 1 180 ? 8.114 8.449 -20.079 1.00 78.06 180 ARG A CA 1
ATOM 1442 C C . ARG A 1 180 ? 8.216 8.652 -18.563 1.00 78.06 180 ARG A C 1
ATOM 1444 O O . ARG A 1 180 ? 9.182 8.173 -17.970 1.00 78.06 180 ARG A O 1
ATOM 1451 N N . PRO A 1 181 ? 7.279 9.385 -17.941 1.00 58.69 181 PRO A N 1
ATOM 1452 C CA . PRO A 1 181 ? 7.212 9.420 -16.488 1.00 58.69 181 PRO A CA 1
ATOM 1453 C C . PRO A 1 181 ? 7.142 7.982 -15.961 1.00 58.69 181 PRO A C 1
ATOM 1455 O O . PRO A 1 181 ? 6.516 7.124 -16.593 1.00 58.69 181 PRO A O 1
ATOM 1458 N N . ALA A 1 182 ? 7.832 7.727 -14.845 1.00 54.88 182 ALA A N 1
ATOM 1459 C CA . ALA A 1 182 ? 7.763 6.450 -14.143 1.00 54.88 182 ALA A CA 1
ATOM 1460 C C . ALA A 1 182 ? 6.293 6.044 -13.963 1.00 54.88 182 ALA A C 1
ATOM 1462 O O . ALA A 1 182 ? 5.457 6.929 -13.781 1.00 54.88 182 ALA A O 1
ATOM 1463 N N . LEU A 1 183 ? 6.025 4.734 -14.083 1.00 46.16 183 LEU A N 1
ATOM 1464 C CA . LEU A 1 183 ? 4.705 4.092 -14.097 1.00 46.16 183 LEU A CA 1
ATOM 1465 C C . LEU A 1 183 ? 3.583 4.977 -13.543 1.00 46.16 183 LEU A C 1
ATOM 1467 O O . LEU A 1 183 ? 3.572 5.326 -12.365 1.00 46.16 183 LEU A O 1
ATOM 1471 N N . ASP A 1 184 ? 2.633 5.288 -14.418 1.00 46.41 184 ASP A N 1
ATOM 1472 C CA . ASP A 1 184 ? 1.355 5.865 -14.043 1.00 46.41 184 ASP A CA 1
ATOM 1473 C C . ASP A 1 184 ? 0.690 4.945 -13.009 1.00 46.41 184 ASP A C 1
ATOM 1475 O O . ASP A 1 184 ? 0.193 3.868 -13.339 1.00 46.41 184 ASP A O 1
ATOM 1479 N N . LEU A 1 185 ? 0.719 5.354 -11.739 1.00 51.69 185 LEU A N 1
ATOM 1480 C CA . LEU A 1 185 ? -0.031 4.738 -10.643 1.00 51.69 185 LEU A CA 1
ATOM 1481 C C . LEU A 1 185 ? -1.527 5.098 -10.773 1.00 51.69 185 LEU A C 1
ATOM 1483 O O . LEU A 1 185 ? -2.171 5.457 -9.789 1.00 51.69 185 LEU A O 1
ATOM 1487 N N . SER A 1 186 ? -2.076 5.074 -11.993 1.00 54.09 186 SER A N 1
ATOM 1488 C CA . SER A 1 186 ? -3.442 5.519 -12.299 1.00 54.09 186 SER A CA 1
ATOM 1489 C C . SER A 1 186 ? -4.514 4.578 -11.795 1.00 54.09 186 SER A C 1
ATOM 1491 O O . SER A 1 186 ? -5.683 4.957 -11.797 1.00 54.09 186 SER A O 1
ATOM 1493 N N . THR A 1 187 ? -4.153 3.371 -11.356 1.00 66.06 187 THR A N 1
ATOM 1494 C CA . THR A 1 187 ? -5.104 2.551 -10.610 1.00 66.06 187 THR A CA 1
ATOM 1495 C C . THR A 1 187 ? -5.178 3.113 -9.195 1.00 66.06 187 THR A C 1
ATOM 1497 O O . THR A 1 187 ? -4.178 3.038 -8.475 1.00 66.06 187 THR A O 1
ATOM 1500 N N . PRO A 1 188 ? -6.312 3.722 -8.800 1.00 79.50 188 PRO A N 1
ATOM 1501 C CA . PRO A 1 188 ? -6.452 4.221 -7.452 1.00 79.50 188 PRO A CA 1
ATOM 1502 C C . PRO A 1 188 ? -6.319 3.060 -6.474 1.00 79.50 188 PRO A C 1
ATOM 1504 O O . PRO A 1 188 ? -6.896 1.995 -6.679 1.00 79.50 188 PRO A O 1
ATOM 1507 N N . ARG A 1 189 ? -5.547 3.273 -5.412 1.00 87.25 189 ARG A N 1
ATOM 1508 C CA . ARG A 1 189 ? -5.420 2.286 -4.338 1.00 87.25 189 ARG A CA 1
ATOM 1509 C C . ARG A 1 189 ? -6.717 2.253 -3.549 1.00 87.25 189 ARG A C 1
ATOM 1511 O O . ARG A 1 189 ? -7.189 3.309 -3.117 1.00 87.25 189 ARG A O 1
ATOM 1518 N N . LYS A 1 190 ? -7.262 1.063 -3.327 1.00 93.31 190 LYS A N 1
ATOM 1519 C CA . LYS A 1 190 ? -8.464 0.885 -2.512 1.00 93.31 190 LYS A CA 1
ATOM 1520 C C . LYS A 1 190 ? -8.150 0.986 -1.032 1.00 93.31 190 LYS A C 1
ATOM 1522 O O . LYS A 1 190 ? -7.168 0.423 -0.546 1.00 93.31 190 LYS A O 1
ATOM 1527 N N . ILE A 1 191 ? -9.019 1.688 -0.314 1.00 95.06 191 ILE A N 1
ATOM 1528 C CA . ILE A 1 191 ? -8.877 1.967 1.112 1.00 95.06 191 ILE A CA 1
ATOM 1529 C C . ILE A 1 191 ? -10.223 1.778 1.790 1.00 95.06 191 ILE A C 1
ATOM 1531 O O . ILE A 1 191 ? -11.185 2.483 1.504 1.00 95.06 191 ILE A O 1
ATOM 1535 N N . TYR A 1 192 ? -10.284 0.845 2.726 1.00 96.75 192 TYR A N 1
ATOM 1536 C CA . TYR A 1 192 ? -11.377 0.743 3.675 1.00 96.75 192 TYR A CA 1
ATOM 1537 C C . TYR A 1 192 ? -11.022 1.545 4.932 1.00 96.75 192 TYR A C 1
ATOM 1539 O O . TYR A 1 192 ? -9.961 1.343 5.527 1.00 96.75 192 TYR A O 1
ATOM 1547 N N . GLU A 1 193 ? -11.915 2.446 5.340 1.00 96.38 193 GLU A N 1
ATOM 1548 C CA . GLU A 1 193 ? -11.795 3.248 6.562 1.00 96.38 193 GLU A CA 1
ATOM 1549 C C . GLU A 1 193 ? -12.879 2.834 7.564 1.00 96.38 193 GLU A C 1
ATOM 1551 O O . GLU A 1 193 ? -14.065 2.765 7.238 1.00 96.38 193 GLU A O 1
ATOM 1556 N N . ARG A 1 194 ? -12.478 2.637 8.821 1.00 96.00 194 ARG A N 1
ATOM 1557 C CA . ARG A 1 194 ? -13.389 2.557 9.963 1.00 96.00 194 ARG A CA 1
ATOM 1558 C C . ARG A 1 194 ? -13.038 3.645 10.962 1.00 96.00 194 ARG A C 1
ATOM 1560 O O . ARG A 1 194 ? -11.973 3.621 11.577 1.00 96.00 194 ARG A O 1
ATOM 1567 N N . ARG A 1 195 ? -13.965 4.576 11.166 1.00 95.06 195 ARG A N 1
ATOM 1568 C CA . ARG A 1 195 ? -13.837 5.607 12.198 1.00 95.06 195 ARG A CA 1
ATOM 1569 C C . ARG A 1 195 ? -14.264 5.062 13.551 1.00 95.06 195 ARG A C 1
ATOM 1571 O O . ARG A 1 195 ? -15.293 4.401 13.668 1.00 95.06 195 ARG A O 1
ATOM 1578 N N . LEU A 1 196 ? -13.473 5.370 14.565 1.00 95.44 196 LEU A N 1
ATOM 1579 C CA . LEU A 1 196 ? -13.759 5.107 15.963 1.00 95.44 196 LEU A CA 1
ATOM 1580 C C . LEU A 1 196 ? -13.905 6.467 16.658 1.00 95.44 196 LEU A C 1
ATOM 1582 O O . LEU A 1 196 ? -12.888 7.131 16.865 1.00 95.44 196 LEU A O 1
ATOM 1586 N N . PRO A 1 197 ? -15.130 6.918 16.983 1.00 94.69 197 PRO A N 1
ATOM 1587 C CA . PRO A 1 197 ? -15.328 8.214 17.630 1.00 94.69 197 PRO A CA 1
ATOM 1588 C C . PRO A 1 197 ? -14.667 8.243 19.015 1.00 94.69 197 PRO A C 1
ATOM 1590 O O . PRO A 1 197 ? -14.414 7.184 19.588 1.00 94.69 197 PRO A O 1
ATOM 1593 N N . PRO A 1 198 ? -14.395 9.421 19.595 1.00 94.12 198 PRO A N 1
ATOM 1594 C CA . PRO A 1 198 ? -13.940 9.483 20.978 1.00 94.12 198 PRO A CA 1
ATOM 1595 C C . PRO A 1 198 ? -14.933 8.753 21.891 1.00 94.12 198 PRO A C 1
ATOM 1597 O O . PRO A 1 198 ? -16.142 8.799 21.667 1.00 94.12 198 PRO A O 1
ATOM 1600 N N . GLN A 1 199 ? -14.407 8.066 22.903 1.00 93.19 199 GLN A N 1
ATOM 1601 C CA . GLN A 1 199 ? -15.182 7.316 23.892 1.00 93.19 199 GLN A CA 1
ATOM 1602 C C . GLN A 1 199 ? -16.072 6.215 23.283 1.00 93.19 199 GLN A C 1
ATOM 1604 O O . GLN A 1 199 ? -17.130 5.904 23.821 1.00 93.19 199 GLN A O 1
ATOM 1609 N N . PHE A 1 200 ? -15.647 5.615 22.163 1.00 91.94 200 PHE A N 1
ATOM 1610 C CA . PHE A 1 200 ? -16.350 4.493 21.538 1.00 91.94 200 PHE A CA 1
ATOM 1611 C C . PHE A 1 200 ? -16.569 3.310 22.506 1.00 91.94 200 PHE A C 1
ATOM 1613 O O . PHE A 1 200 ? -15.702 2.989 23.326 1.00 91.94 200 PHE A O 1
ATOM 1620 N N . ASP A 1 201 ? -17.706 2.624 22.338 1.00 84.00 201 ASP A N 1
ATOM 1621 C CA . ASP A 1 201 ? -18.137 1.504 23.192 1.00 84.00 201 ASP A CA 1
ATOM 1622 C C . ASP A 1 201 ? -17.248 0.268 23.140 1.00 84.00 201 ASP A C 1
ATOM 1624 O O . ASP A 1 201 ? -16.464 0.082 22.171 1.00 84.00 201 ASP A O 1
#

Radius of gyration: 23.12 Å; Cα contacts (8 Å, |Δi|>4): 273; chains: 1; bounding box: 50×42×60 Å

Solvent-accessible surface area (backbone atoms only — not comparable to full-atom values): 11531 Å² total; per-residue (Å²): 128,53,76,68,77,77,53,32,43,55,10,29,75,60,33,52,47,71,42,48,66,59,44,54,46,32,75,75,34,81,84,49,42,73,65,49,51,49,51,53,52,51,48,51,52,53,55,47,57,63,58,46,66,80,40,75,42,25,77,77,49,8,32,37,39,37,42,31,62,58,101,35,57,28,38,33,43,25,50,52,39,97,80,51,76,48,75,84,77,76,52,71,37,83,44,96,43,64,62,70,44,56,57,66,50,77,83,51,55,59,67,59,83,67,63,72,76,76,66,99,60,61,70,66,60,54,53,49,39,20,53,78,49,59,35,37,75,42,63,75,29,16,57,77,70,75,47,50,45,68,54,48,51,49,51,35,52,77,67,69,34,58,68,63,53,33,52,46,9,48,77,54,74,40,78,70,76,89,71,76,74,73,79,80,60,76,69,49,37,38,30,24,73,47,80,40,57,45,70,61,133

Mean predicted aligned error: 10.23 Å

Secondary structure (DSSP, 8-state):
----SS-HHHHHHHSEEE-HHHHHHHTT-TT--HHHHHHHHHHHHHHHHHHHTTSTHHHHT-EEEEEE-SSS-EEEEEE--TT-----SS-EEEESSHHHHHTTTTT--GGGGG--PPPSS-HHHHHHHHHHTTT--SHHHHHHHTS-HHHHHHHHHHTT-HHHHHHHHHHTTPPPPP-PPS----SPEEEEEEEE-TT--

Foldseek 3Di:
DDADDQAQLVQFVVFKDFVLVLLQVVLVDVVSALVVVQVVLVVVVVVVVVVCCVDDLLAPFFKKWKFWDDLGTMIGIYRAHPVGDRDPDFAADEDADSSVQSVVSNPPRNCVSVPDPPDPDDPVLLLVLCLVVQLDLQDSSCVVVVHHSVVSLVCCQVVVVQVVSQVSCVVSVHDRDDHPPRDRSNPHMYMYMDTAGRNRD

Sequence (201 aa):
MRFEGEEPNHHSACNHVHLWGLEYWAERCPGIDLSFRLEFVEEIFRQWRAQLRGLPPFQTAGYRLYLYEDLAPTVSVVAETPAGFPYEGGAVEFVGAPAEVMAGYLRQKWSDNFKFTPWPMPQTRILSAIEAHAGSISKPTANALGVGVGELRQLIETMGLEQKVNALRKRFRRRPATFRPALDLSTPRKIYERRLPPQFD

pLDDT: mean 89.38, std 10.11, range [46.16, 97.94]